Protein AF-A0A2S4UZF1-F1 (afdb_monomer)

Mean predicted aligned error: 15.24 Å

pLDDT: mean 76.38, std 22.52, range [28.06, 98.5]

InterPro domains:
  IPR046798 Tet-like 2OG-Fe(II) oxygenase [PF20515] (144-336)

Organism: NCBI:txid27350

Nearest PDB structures (foldseek):
  7cy8-assembly1_A  TM=5.616E-01  e=1.318E-04  Escherichia coli
  7cy4-assembly1_A  TM=5.651E-01  e=1.989E-04  Escherichia coli BL21(DE3)
  7cy7-assembly1_A  TM=5.606E-01  e=2.373E-04  Escherichia coli
  7cy5-assembly1_A  TM=5.287E-01  e=3.799E-04  Escherichia coli
  7cy6-assembly1_A  TM=3.762E-01  e=3.184E-04  Escherichia coli

Radius of gyration: 28.73 Å; Cα contacts (8 Å, |Δi|>4): 474; chains: 1; bounding box: 81×89×71 Å

Sequence (354 aa):
MNQTDHNPSLSETESAVKPPDLVKQGEVKATPGENNEKRKRSATRHQALKRKNRKKNYENQLETIKKRSKEESSTSGSDQKNQTSTIAPLIPRAPTEEENANALNQVESRFCTCHRDFVQILDQRKSKIICAIQFLKLESLADKQRDDFDFLCAFFHRCKTFILSTASEGLCGDVTSAIGWCKDTIRLEILHSYRNEVAIEANQHLYTKLMEDSERAGSILWETFSTFANVAADNTRKHMKKLAESGLVSSLAFPSNSFYNDLHLDEDDDSNPPLSFAMVIPTLKSTGKIGLESEGHRVDNGQFVFPDLKQAIQFPPGTICLMVFRAQEYAHGTLHATEFEDSTRLKLCIQAPI

Secondary structure (DSSP, 8-state):
-------------------------------HHHHHHHHHHHHHHHHHHHHHHHHHHHHHHHHHHHHHHHHTTSS------------------PPPHHHHHHHHHHHHHHSEEE-SSEEEEEETTTTEEEEEEEEEEGGG--HHHHHHHHHHHHHHHHHGGGB----STTS-S-GGGGEEE-TTSSSEEE-GGGB-HHHHHHTHHHHHHHHHHHHHHHHHHHHHHHHHHHHHHHHHHHHHHHHHHTT---B---SSSS--------TT----PPPEEEEEEEEETTT-PBP-GGGT--EEE--EEETTTTEEE---TTEEEEEEE-TTTS--EEPPEEE-TTEEEEEEEE----

Structure (mmCIF, N/CA/C/O backbone):
data_AF-A0A2S4UZF1-F1
#
_entry.id   AF-A0A2S4UZF1-F1
#
loop_
_atom_site.group_PDB
_atom_site.id
_atom_site.type_symbol
_atom_site.label_atom_id
_atom_site.label_alt_id
_atom_site.label_comp_id
_atom_site.label_asym_id
_atom_site.label_entity_id
_atom_site.label_seq_id
_atom_site.pdbx_PDB_ins_code
_atom_site.Cartn_x
_atom_site.Cartn_y
_atom_site.Cartn_z
_atom_site.occupancy
_atom_site.B_iso_or_equiv
_atom_site.auth_seq_id
_atom_site.auth_comp_id
_atom_site.auth_asym_id
_atom_site.auth_atom_id
_atom_site.pdbx_PDB_model_num
ATOM 1 N N . MET A 1 1 ? -53.747 -39.748 8.271 1.00 32.28 1 MET A N 1
ATOM 2 C CA . MET A 1 1 ? -53.129 -40.346 7.069 1.00 32.28 1 MET A CA 1
ATOM 3 C C . MET A 1 1 ? -53.780 -39.701 5.847 1.00 32.28 1 MET A C 1
ATOM 5 O O . MET A 1 1 ? -55.001 -39.674 5.800 1.00 32.28 1 MET A O 1
ATOM 9 N N . ASN A 1 2 ? -52.934 -39.090 5.006 1.00 33.66 2 ASN A N 1
ATOM 10 C CA . ASN A 1 2 ? -53.107 -38.223 3.810 1.00 33.66 2 ASN A CA 1
ATOM 11 C C . ASN A 1 2 ? -54.308 -38.558 2.879 1.00 33.66 2 ASN A C 1
ATOM 13 O O . ASN A 1 2 ? -54.636 -39.734 2.775 1.00 33.66 2 ASN A O 1
ATOM 17 N N . GLN A 1 3 ? -55.073 -37.635 2.248 1.00 36.25 3 GLN A N 1
ATOM 18 C CA . GLN A 1 3 ? -54.785 -36.507 1.303 1.00 36.25 3 GLN A CA 1
ATOM 19 C C . GLN A 1 3 ? -53.995 -36.950 0.040 1.00 36.25 3 GLN A C 1
ATOM 21 O O . GLN A 1 3 ? -53.044 -37.707 0.179 1.00 36.25 3 GLN A O 1
ATOM 26 N N . THR A 1 4 ? -54.314 -36.598 -1.221 1.00 36.00 4 THR A N 1
ATOM 27 C CA . THR A 1 4 ? -54.900 -35.360 -1.795 1.00 36.00 4 THR A CA 1
ATOM 28 C C . THR A 1 4 ? -55.277 -35.532 -3.286 1.00 36.00 4 THR A C 1
ATOM 30 O O . THR A 1 4 ? -54.732 -36.402 -3.964 1.00 36.00 4 THR A O 1
ATOM 33 N N . ASP A 1 5 ? -56.147 -34.632 -3.763 1.00 35.41 5 ASP A N 1
ATOM 34 C CA . ASP A 1 5 ? -56.593 -34.345 -5.142 1.00 35.41 5 ASP A CA 1
ATOM 35 C C . ASP A 1 5 ? -55.534 -33.721 -6.085 1.00 35.41 5 ASP A C 1
ATOM 37 O O . ASP A 1 5 ? -54.629 -33.033 -5.617 1.00 35.41 5 ASP A O 1
ATOM 41 N N . HIS A 1 6 ? -55.700 -33.869 -7.415 1.00 32.88 6 HIS A N 1
ATOM 42 C CA . HIS A 1 6 ? -56.104 -32.787 -8.352 1.00 32.88 6 HIS A CA 1
ATOM 43 C C . HIS A 1 6 ? -56.082 -33.205 -9.846 1.00 32.88 6 HIS A C 1
ATOM 45 O O . HIS A 1 6 ? -55.313 -34.064 -10.265 1.00 32.88 6 HIS A O 1
ATOM 51 N N . ASN A 1 7 ? -56.946 -32.556 -10.639 1.00 28.08 7 ASN A N 1
ATOM 52 C CA . ASN A 1 7 ? -57.206 -32.715 -12.084 1.00 28.08 7 ASN A CA 1
ATOM 53 C C . ASN A 1 7 ? -57.376 -31.287 -12.715 1.00 28.08 7 ASN A C 1
ATOM 55 O O . ASN A 1 7 ? -57.292 -30.318 -11.960 1.00 28.08 7 ASN A O 1
ATOM 59 N N . PRO A 1 8 ? -57.614 -31.079 -14.032 1.00 43.78 8 PRO A N 1
ATOM 60 C CA . PRO A 1 8 ? -56.600 -30.641 -14.999 1.00 43.78 8 PRO A CA 1
ATOM 61 C C . PRO A 1 8 ? -56.960 -29.342 -15.781 1.00 43.78 8 PRO A C 1
ATOM 63 O O . PRO A 1 8 ? -57.941 -28.661 -15.496 1.00 43.78 8 PRO A O 1
ATOM 66 N N . SER A 1 9 ? -56.125 -29.013 -16.779 1.00 29.20 9 SER A N 1
ATOM 67 C CA . SER A 1 9 ? -56.106 -27.811 -17.637 1.00 29.20 9 SER A CA 1
ATOM 68 C C . SER A 1 9 ? -57.195 -27.731 -18.716 1.00 29.20 9 SER A C 1
ATOM 70 O O . SER A 1 9 ? -57.561 -28.765 -19.270 1.00 29.20 9 SER A O 1
ATOM 72 N N . LEU A 1 10 ? -57.541 -26.512 -19.160 1.00 31.02 10 LEU A N 1
ATOM 73 C CA . LEU A 1 10 ? -58.217 -26.238 -20.439 1.00 31.02 10 LEU A CA 1
ATOM 74 C C . LEU A 1 10 ? -57.782 -24.889 -21.047 1.00 31.02 10 LEU A C 1
ATOM 76 O O . LEU A 1 10 ? -57.430 -23.949 -20.340 1.00 31.02 10 LEU A O 1
ATOM 80 N N . SER A 1 11 ? -57.789 -24.856 -22.379 1.00 30.08 11 SER A N 1
ATOM 81 C CA . SER A 1 11 ? -57.292 -23.834 -23.305 1.00 30.08 11 SER A CA 1
ATOM 82 C C . SER A 1 11 ? -58.435 -23.132 -24.045 1.00 30.08 11 SER A C 1
ATOM 84 O O . SER A 1 11 ? -59.289 -23.840 -24.568 1.00 30.08 11 SER A O 1
ATOM 86 N N . GLU A 1 12 ? -58.382 -21.810 -24.235 1.00 31.94 12 GLU A N 1
ATOM 87 C CA . GLU A 1 12 ? -59.206 -21.077 -25.218 1.00 31.94 12 GLU A CA 1
ATOM 88 C C . GLU A 1 12 ? -58.480 -19.808 -25.706 1.00 31.94 12 GLU A C 1
ATOM 90 O O . GLU A 1 12 ? -57.956 -19.057 -24.889 1.00 31.94 12 GLU A O 1
ATOM 95 N N . THR A 1 13 ? -58.474 -19.540 -27.021 1.00 29.94 13 THR A N 1
ATOM 96 C CA . THR A 1 13 ? -58.394 -18.170 -27.577 1.00 29.94 13 THR A CA 1
ATOM 97 C C . THR A 1 13 ? -59.106 -18.106 -28.932 1.00 29.94 13 THR A C 1
ATOM 99 O O . THR A 1 13 ? -58.836 -18.921 -29.813 1.00 29.94 13 THR A O 1
ATOM 102 N N . GLU A 1 14 ? -59.984 -17.111 -29.098 1.00 29.48 14 GLU A N 1
ATOM 103 C CA . GLU A 1 14 ? -60.734 -16.802 -30.321 1.00 29.48 14 GLU A CA 1
ATOM 104 C C . GLU A 1 14 ? -60.625 -15.292 -30.670 1.00 29.48 14 GLU A C 1
ATOM 106 O O . GLU A 1 14 ? -60.677 -14.428 -29.798 1.00 29.48 14 GLU A O 1
ATOM 111 N N . SER A 1 15 ? -60.406 -15.025 -31.965 1.00 28.20 15 SER A N 1
ATOM 112 C CA . SER A 1 15 ? -60.691 -13.855 -32.836 1.00 28.20 15 SER A CA 1
ATOM 113 C C . SER A 1 15 ? -60.648 -12.366 -32.386 1.00 28.20 15 SER A C 1
ATOM 115 O O . SER A 1 15 ? -61.516 -11.867 -31.680 1.00 28.20 15 SER A O 1
ATOM 117 N N . ALA A 1 16 ? -59.712 -11.631 -33.014 1.00 31.39 16 ALA A N 1
ATOM 118 C CA . ALA A 1 16 ? -59.830 -10.441 -33.896 1.00 31.39 16 ALA A CA 1
ATOM 119 C C . ALA A 1 16 ? -60.888 -9.319 -33.699 1.00 31.39 16 ALA A C 1
ATOM 121 O O . ALA A 1 16 ? -62.071 -9.555 -33.898 1.00 31.39 16 ALA A O 1
ATOM 122 N N . VAL A 1 17 ? -60.413 -8.054 -33.630 1.00 30.23 17 VAL A N 1
ATOM 123 C CA . VAL A 1 17 ? -61.020 -6.845 -34.257 1.00 30.23 17 VAL A CA 1
ATOM 124 C C . VAL A 1 17 ? -59.920 -5.816 -34.623 1.00 30.23 17 VAL A C 1
ATOM 126 O O . VAL A 1 17 ? -59.029 -5.546 -33.822 1.00 30.23 17 VAL A O 1
ATOM 129 N N . LYS A 1 18 ? -59.993 -5.218 -35.825 1.00 35.69 18 LYS A N 1
ATOM 130 C CA . LYS A 1 18 ? -59.204 -4.063 -36.335 1.00 35.69 18 LYS A CA 1
ATOM 131 C C . LYS A 1 18 ? -60.197 -2.943 -36.707 1.00 35.69 18 LYS A C 1
ATOM 133 O O . LYS A 1 18 ? -61.276 -3.307 -37.178 1.00 35.69 18 LYS A O 1
ATOM 138 N N . PRO A 1 19 ? -59.914 -1.633 -36.514 1.00 34.00 19 PRO A N 1
ATOM 139 C CA . PRO A 1 19 ? -59.641 -0.716 -37.661 1.00 34.00 19 PRO A CA 1
ATOM 140 C C . PRO A 1 19 ? -58.865 0.585 -37.252 1.00 34.00 19 PRO A C 1
ATOM 142 O O . PRO A 1 19 ? -58.435 0.671 -36.105 1.00 34.00 19 PRO A O 1
ATOM 145 N N . PRO A 1 20 ? -58.776 1.674 -38.061 1.00 34.41 20 PRO A N 1
ATOM 146 C CA . PRO A 1 20 ? -58.411 1.831 -39.481 1.00 34.41 20 PRO A CA 1
ATOM 147 C C . PRO A 1 20 ? -57.211 2.802 -39.714 1.00 34.41 20 PRO A C 1
ATOM 149 O O . PRO A 1 20 ? -56.771 3.517 -38.818 1.00 34.41 20 PRO A O 1
ATOM 152 N N . ASP A 1 21 ? -56.709 2.840 -40.955 1.00 40.50 21 ASP A N 1
ATOM 153 C CA . ASP A 1 21 ? -55.636 3.718 -41.461 1.00 40.50 21 ASP A CA 1
ATOM 154 C C . ASP A 1 21 ? -56.034 5.205 -41.598 1.00 40.50 21 ASP A C 1
ATOM 156 O O . ASP A 1 21 ? -57.105 5.521 -42.118 1.00 40.50 21 ASP A O 1
ATOM 160 N N . LEU A 1 22 ? -55.109 6.120 -41.261 1.00 31.66 22 LEU A N 1
ATOM 161 C CA . LEU A 1 22 ? -55.145 7.548 -41.621 1.00 31.66 22 LEU A CA 1
ATOM 162 C C . LEU A 1 22 ? -53.742 8.062 -42.024 1.00 31.66 22 LEU A C 1
ATOM 164 O O . LEU A 1 22 ? -52.866 8.280 -41.196 1.00 31.66 22 LEU A O 1
ATOM 168 N N . VAL A 1 23 ? -53.585 8.234 -43.342 1.00 31.64 23 VAL A N 1
ATOM 169 C CA . VAL A 1 23 ? -52.859 9.282 -44.096 1.00 31.64 23 VAL A CA 1
ATOM 170 C C . VAL A 1 23 ? -51.425 9.658 -43.673 1.00 31.64 23 VAL A C 1
ATOM 172 O O . VAL A 1 23 ? -51.177 10.406 -42.733 1.00 31.64 23 VAL A O 1
ATOM 175 N N . LYS A 1 24 ? -50.472 9.264 -44.532 1.00 40.22 24 LYS A N 1
ATOM 176 C CA . LYS A 1 24 ? -49.112 9.818 -44.625 1.00 40.22 24 LYS A CA 1
ATOM 177 C C . LYS A 1 24 ? -49.147 11.278 -45.100 1.00 40.22 24 LYS A C 1
ATOM 179 O O . LYS A 1 24 ? -49.580 11.539 -46.221 1.00 40.22 24 LYS A O 1
ATOM 184 N N . GLN A 1 25 ? -48.575 12.196 -44.323 1.00 29.70 25 GLN A N 1
ATOM 185 C CA . GLN A 1 25 ? -48.069 13.477 -44.824 1.00 29.70 25 GLN A CA 1
ATOM 186 C C . GLN A 1 25 ? -46.601 13.667 -44.410 1.00 29.70 25 GLN A C 1
ATOM 188 O O . GLN A 1 25 ? -46.286 13.796 -43.235 1.00 29.70 25 GLN A O 1
ATOM 193 N N . GLY A 1 26 ? -45.721 13.663 -45.418 1.00 33.34 26 GLY A N 1
ATOM 194 C CA . GLY A 1 26 ? -44.474 14.434 -45.476 1.00 33.34 26 GLY A CA 1
ATOM 195 C C . GLY A 1 26 ? -43.423 14.262 -44.375 1.00 33.34 26 GLY A C 1
ATOM 196 O O . GLY A 1 26 ? -43.125 15.226 -43.679 1.00 33.34 26 GLY A O 1
ATOM 197 N N . GLU A 1 27 ? -42.747 13.111 -44.301 1.00 28.06 27 GLU A N 1
ATOM 198 C CA . GLU A 1 27 ? -41.411 13.063 -43.688 1.00 28.06 27 GLU A CA 1
ATOM 199 C C . GLU A 1 27 ? -40.360 13.598 -44.672 1.00 28.06 27 GLU A C 1
ATOM 201 O O . GLU A 1 27 ? -40.016 12.959 -45.670 1.00 28.06 27 GLU A O 1
ATOM 206 N N . VAL A 1 28 ? -39.796 14.764 -44.355 1.00 40.00 28 VAL A N 1
ATOM 207 C CA . VAL A 1 28 ? -38.468 15.150 -44.839 1.00 40.00 28 VAL A CA 1
ATOM 208 C C . VAL A 1 28 ? -37.475 14.156 -44.229 1.00 40.00 28 VAL A C 1
ATOM 210 O O . VAL A 1 28 ? -37.198 14.204 -43.032 1.00 40.00 28 VAL A O 1
ATOM 213 N N . LYS A 1 29 ? -36.958 13.225 -45.042 1.00 34.06 29 LYS A N 1
ATOM 214 C CA . LYS A 1 29 ? -35.885 12.295 -44.653 1.00 34.06 29 LYS A CA 1
ATOM 215 C C . LYS A 1 29 ? -34.640 13.086 -44.232 1.00 34.06 29 LYS A C 1
ATOM 217 O O . LYS A 1 29 ? -33.834 13.467 -45.076 1.00 34.06 29 LYS A O 1
ATOM 222 N N . ALA A 1 30 ? -34.450 13.283 -42.930 1.00 42.22 30 ALA A N 1
ATOM 223 C CA . ALA A 1 30 ? -33.131 13.554 -42.370 1.00 42.22 30 ALA A CA 1
ATOM 224 C C . ALA A 1 30 ? -32.344 12.235 -42.346 1.00 42.22 30 ALA A C 1
ATOM 226 O O . ALA A 1 30 ? -32.811 11.226 -41.813 1.00 42.22 30 ALA A O 1
ATOM 227 N N . THR A 1 31 ? -31.164 12.218 -42.961 1.00 39.59 31 THR A N 1
ATOM 228 C CA . THR A 1 31 ? -30.293 11.040 -43.017 1.00 39.59 31 THR A CA 1
ATOM 229 C C . THR A 1 31 ? -29.833 10.629 -41.603 1.00 39.59 31 THR A C 1
ATOM 231 O O . THR A 1 31 ? -29.576 11.495 -40.760 1.00 39.59 31 THR A O 1
ATOM 234 N N . PRO A 1 32 ? -29.681 9.320 -41.300 1.00 44.00 32 PRO A N 1
ATOM 235 C CA . PRO A 1 32 ? -29.322 8.833 -39.957 1.00 44.00 32 PRO A CA 1
ATOM 236 C C . PRO A 1 32 ? -28.013 9.412 -39.384 1.00 44.00 32 PRO A C 1
ATOM 238 O O . PRO A 1 32 ? -27.838 9.459 -38.165 1.00 44.00 32 PRO A O 1
ATOM 241 N N . GLY A 1 33 ? -27.106 9.885 -40.248 1.00 43.44 33 GLY A N 1
ATOM 242 C CA . GLY A 1 33 ? -25.846 10.526 -39.860 1.00 43.44 33 GLY A CA 1
ATOM 243 C C . GLY A 1 33 ? -26.018 11.917 -39.240 1.00 43.44 33 GLY A C 1
ATOM 244 O O . GLY A 1 33 ? -25.382 12.217 -38.229 1.00 43.44 33 GLY A O 1
ATOM 245 N N . GLU A 1 34 ? -26.933 12.743 -39.758 1.00 42.12 34 GLU A N 1
ATOM 246 C CA . GLU A 1 34 ? -27.106 14.125 -39.286 1.00 42.12 34 GLU A CA 1
ATOM 247 C C . GLU A 1 34 ? -27.738 14.201 -37.890 1.00 42.12 34 GLU A C 1
ATOM 249 O O . GLU A 1 34 ? -27.370 15.054 -37.079 1.00 42.12 34 GLU A O 1
ATOM 254 N N . ASN A 1 35 ? -28.663 13.292 -37.564 1.00 45.69 35 ASN A N 1
ATOM 255 C CA . ASN A 1 35 ? -29.297 13.254 -36.242 1.00 45.69 35 ASN A CA 1
ATOM 256 C C . ASN A 1 35 ? -28.330 12.800 -35.141 1.00 45.69 35 ASN A C 1
ATOM 258 O O . ASN A 1 35 ? -28.420 13.271 -34.003 1.00 45.69 35 ASN A O 1
ATOM 262 N N . ASN A 1 36 ? -27.376 11.928 -35.470 1.00 48.03 36 ASN A N 1
ATOM 263 C CA . ASN A 1 36 ? -26.384 11.450 -34.513 1.00 48.03 36 ASN A CA 1
ATOM 264 C C . ASN A 1 36 ? -25.313 12.522 -34.239 1.00 48.03 36 ASN A C 1
ATOM 266 O O . ASN A 1 36 ? -24.897 12.730 -33.098 1.00 48.03 36 ASN A O 1
ATOM 270 N N . GLU A 1 37 ? -24.934 13.285 -35.265 1.00 49.53 37 GLU A N 1
ATOM 271 C CA . GLU A 1 37 ? -23.999 14.398 -35.123 1.00 49.53 37 GLU A CA 1
ATOM 272 C C . GLU A 1 37 ? -24.624 15.596 -34.388 1.00 49.53 37 GLU A C 1
ATOM 274 O O . GLU A 1 37 ? -23.993 16.179 -33.502 1.00 49.53 37 GLU A O 1
ATOM 279 N N . LYS A 1 38 ? -25.903 15.908 -34.651 1.00 48.84 38 LYS A N 1
ATOM 280 C CA . LYS A 1 38 ? -26.669 16.904 -33.879 1.00 48.84 38 LYS A CA 1
ATOM 281 C C . LYS A 1 38 ? -26.807 16.502 -32.405 1.00 48.84 38 LYS A C 1
ATOM 283 O O . LYS A 1 38 ? -26.643 17.357 -31.533 1.00 48.84 38 LYS A O 1
ATOM 288 N N . ARG A 1 39 ? -27.027 15.214 -32.100 1.00 51.81 39 ARG A N 1
ATOM 289 C CA . ARG A 1 39 ? -27.059 14.692 -30.717 1.00 51.81 39 ARG A CA 1
ATOM 290 C C . ARG A 1 39 ? -25.704 14.801 -30.018 1.00 51.81 39 ARG A C 1
ATOM 292 O O . ARG A 1 39 ? -25.661 15.276 -28.886 1.00 51.81 39 ARG A O 1
ATOM 299 N N . LYS A 1 40 ? -24.600 14.458 -30.693 1.00 51.88 40 LYS A N 1
ATOM 300 C CA . LYS A 1 40 ? -23.239 14.624 -30.146 1.00 51.88 40 LYS A CA 1
ATOM 301 C C . LYS A 1 40 ? -22.909 16.092 -29.876 1.00 51.88 40 LYS A C 1
ATOM 303 O O . LYS A 1 40 ? -22.498 16.423 -28.770 1.00 51.88 40 LYS A O 1
ATOM 308 N N . ARG A 1 41 ? -23.181 16.991 -30.829 1.00 55.38 41 ARG A N 1
ATOM 309 C CA . ARG A 1 41 ? -22.961 18.440 -30.656 1.00 55.38 41 ARG A CA 1
ATOM 310 C C . ARG A 1 41 ? -23.826 19.023 -29.530 1.00 55.38 41 ARG A C 1
ATOM 312 O O . ARG A 1 41 ? -23.345 19.863 -28.773 1.00 55.38 41 ARG A O 1
ATOM 319 N N . SER A 1 42 ? -25.065 18.547 -29.374 1.00 52.12 42 SER A N 1
ATOM 320 C CA . SER A 1 42 ? -25.947 18.912 -28.255 1.00 52.12 42 SER A CA 1
ATOM 321 C C . SER A 1 42 ? -25.392 18.444 -26.902 1.00 52.12 42 SER A C 1
ATOM 323 O O . SER A 1 42 ? -25.305 19.240 -25.967 1.00 52.12 42 SER A O 1
ATOM 325 N N . ALA A 1 43 ? -24.913 17.198 -26.807 1.00 53.66 43 ALA A N 1
ATOM 326 C CA . ALA A 1 43 ? -24.302 16.652 -25.593 1.00 53.66 43 ALA A CA 1
ATOM 327 C C . ALA A 1 43 ? -23.004 17.384 -25.203 1.00 53.66 43 ALA A C 1
ATOM 329 O O . ALA A 1 43 ? -22.823 17.740 -24.036 1.00 53.66 43 ALA A O 1
ATOM 330 N N . THR A 1 44 ? -22.138 17.702 -26.172 1.00 60.66 44 THR A N 1
ATOM 331 C CA . THR A 1 44 ? -20.922 18.500 -25.940 1.00 60.66 44 THR A CA 1
ATOM 332 C C . THR A 1 44 ? -21.263 19.919 -25.484 1.00 60.66 44 THR A C 1
ATOM 334 O O . THR A 1 44 ? -20.648 20.435 -24.549 1.00 60.66 44 THR A O 1
ATOM 337 N N . ARG A 1 45 ? -22.287 20.547 -26.079 1.00 59.44 45 ARG A N 1
ATOM 338 C CA . ARG A 1 45 ? -22.762 21.877 -25.668 1.00 59.44 45 ARG A CA 1
ATOM 339 C C . ARG A 1 45 ? -23.365 21.851 -24.262 1.00 59.44 45 ARG A C 1
ATOM 341 O O . ARG A 1 45 ? -23.123 22.775 -23.489 1.00 59.44 45 ARG A O 1
ATOM 348 N N . HIS A 1 46 ? -24.077 20.785 -23.902 1.00 56.47 46 HIS A N 1
ATOM 349 C CA . HIS A 1 46 ? -24.630 20.593 -22.562 1.00 56.47 46 HIS A CA 1
ATOM 350 C C . HIS A 1 46 ? -23.529 20.368 -21.508 1.00 56.47 46 HIS A C 1
ATOM 352 O O . HIS A 1 46 ? -23.574 20.973 -20.438 1.00 56.47 46 HIS A O 1
ATOM 358 N N . GLN A 1 47 ? -22.481 19.594 -21.820 1.00 57.25 47 GLN A N 1
ATOM 359 C CA . GLN A 1 47 ? -21.306 19.441 -20.948 1.00 57.25 47 GLN A CA 1
ATOM 360 C C . GLN A 1 47 ? -20.511 20.745 -20.790 1.00 57.25 47 GLN A C 1
ATOM 362 O O . GLN A 1 47 ? -20.098 21.083 -19.680 1.00 57.25 47 GLN A O 1
ATOM 367 N N . ALA A 1 48 ? -20.327 21.512 -21.867 1.00 62.31 48 ALA A N 1
ATOM 368 C CA . ALA A 1 48 ? -19.679 22.822 -21.804 1.00 62.31 48 ALA A CA 1
ATOM 369 C C . ALA A 1 48 ? -20.489 23.815 -20.953 1.00 62.31 48 ALA A C 1
ATOM 371 O O . ALA A 1 48 ? -19.915 24.564 -20.161 1.00 62.31 48 ALA A O 1
ATOM 372 N N . LEU A 1 49 ? -21.823 23.779 -21.055 1.00 60.84 49 LEU A N 1
ATOM 373 C CA . LEU A 1 49 ? -22.714 24.593 -20.230 1.00 60.84 49 LEU A CA 1
ATOM 374 C C . LEU A 1 49 ? -22.646 24.182 -18.750 1.00 60.84 49 LEU A C 1
ATOM 376 O O . LEU A 1 49 ? -22.534 25.053 -17.892 1.00 60.84 49 LEU A O 1
ATOM 380 N N . LYS A 1 50 ? -22.600 22.875 -18.444 1.00 57.34 50 LYS A N 1
ATOM 381 C CA . LYS A 1 50 ? -22.375 22.369 -17.077 1.00 57.34 50 LYS A CA 1
ATOM 382 C C . LYS A 1 50 ? -21.026 22.823 -16.506 1.00 57.34 50 LYS A C 1
ATOM 384 O O . LYS A 1 50 ? -20.982 23.284 -15.369 1.00 57.34 50 LYS A O 1
ATOM 389 N N . ARG A 1 51 ? -19.942 22.775 -17.293 1.00 66.81 51 ARG A N 1
ATOM 390 C CA . ARG A 1 51 ? -18.615 23.289 -16.890 1.00 66.81 51 ARG A CA 1
ATOM 391 C C . ARG A 1 51 ? -18.639 24.793 -16.613 1.00 66.81 51 ARG A C 1
ATOM 393 O O . ARG A 1 51 ? -18.097 25.235 -15.604 1.00 66.81 51 ARG A O 1
ATOM 400 N N . LYS A 1 52 ? -19.306 25.575 -17.469 1.00 67.25 52 LYS A N 1
ATOM 401 C CA . LYS A 1 52 ? -19.444 27.028 -17.292 1.00 67.25 52 LYS A CA 1
ATOM 402 C C . LYS A 1 52 ? -20.279 27.376 -16.056 1.00 67.25 52 LYS A C 1
ATOM 404 O O . LYS A 1 52 ? -19.909 28.283 -15.318 1.00 67.25 52 LYS A O 1
ATOM 409 N N . ASN A 1 53 ? -21.346 26.621 -15.794 1.00 61.50 53 ASN A N 1
ATOM 410 C CA . ASN A 1 53 ? -22.176 26.790 -14.602 1.00 61.50 53 ASN A CA 1
ATOM 411 C C . ASN A 1 53 ? -21.421 26.405 -13.321 1.00 61.50 53 ASN A C 1
ATOM 413 O O . ASN A 1 53 ? -21.500 27.149 -12.351 1.00 61.50 53 ASN A O 1
ATOM 417 N N . ARG A 1 54 ? -20.626 25.322 -13.328 1.00 63.56 54 ARG A N 1
ATOM 418 C CA . ARG A 1 54 ? -19.752 24.951 -12.196 1.00 63.56 54 ARG A CA 1
ATOM 419 C C . ARG A 1 54 ? -18.706 26.027 -11.901 1.00 63.56 54 ARG A C 1
ATOM 421 O O . ARG A 1 54 ? -18.555 26.416 -10.750 1.00 63.56 54 ARG A O 1
ATOM 428 N N . LYS A 1 55 ? -18.052 26.568 -12.936 1.00 66.50 55 LYS A N 1
ATOM 429 C CA . LYS A 1 55 ? -17.092 27.672 -12.779 1.00 66.50 55 LYS A CA 1
ATOM 430 C C . LYS A 1 55 ? -17.755 28.927 -12.198 1.00 66.50 55 LYS A C 1
ATOM 432 O O . LYS A 1 55 ? -17.229 29.506 -11.259 1.00 66.50 55 LYS A O 1
ATOM 437 N N . LYS A 1 56 ? -18.940 29.294 -12.697 1.00 63.50 56 LYS A N 1
ATOM 438 C CA . LYS A 1 56 ? -19.706 30.440 -12.186 1.00 63.50 56 LYS A CA 1
ATOM 439 C C . LYS A 1 56 ? -20.177 30.232 -10.741 1.00 63.50 56 LYS A C 1
ATOM 441 O O . LYS A 1 56 ? -20.191 31.179 -9.967 1.00 63.50 56 LYS A O 1
ATOM 446 N N . ASN A 1 57 ? -20.539 29.003 -10.367 1.00 56.72 57 ASN A N 1
ATOM 447 C CA . ASN A 1 57 ? -20.927 28.678 -8.994 1.00 56.72 57 ASN A CA 1
ATOM 448 C C . ASN A 1 57 ? -19.735 28.804 -8.031 1.00 56.72 57 ASN A C 1
ATOM 450 O O . ASN A 1 57 ? -19.861 29.396 -6.966 1.00 56.72 57 ASN A O 1
ATOM 454 N N . TYR A 1 58 ? -18.559 28.336 -8.456 1.00 53.75 58 TYR A N 1
ATOM 455 C CA . TYR A 1 58 ? -17.312 28.490 -7.706 1.00 53.75 58 TYR A CA 1
ATOM 456 C C . TYR A 1 58 ? -16.906 29.966 -7.541 1.00 53.75 58 TYR A C 1
ATOM 458 O O . TYR A 1 58 ? -16.560 30.404 -6.448 1.00 53.75 58 TYR A O 1
ATOM 466 N N . GLU A 1 59 ? -17.013 30.768 -8.604 1.00 71.75 59 GLU A N 1
ATOM 467 C CA . GLU A 1 59 ? -16.747 32.213 -8.550 1.00 71.75 59 GLU A CA 1
ATOM 468 C C . GLU A 1 59 ? -17.735 32.948 -7.626 1.00 71.75 59 GLU A C 1
ATOM 470 O O . GLU A 1 59 ? -17.312 33.773 -6.815 1.00 71.75 59 GLU A O 1
ATOM 475 N N . ASN A 1 60 ? -19.026 32.597 -7.671 1.00 63.06 60 ASN A N 1
ATOM 476 C CA . ASN A 1 60 ? -20.033 33.144 -6.760 1.00 63.06 60 ASN A CA 1
ATOM 477 C C . ASN A 1 60 ? -19.751 32.767 -5.297 1.00 63.06 60 ASN A C 1
ATOM 479 O O . ASN A 1 60 ? -19.855 33.628 -4.429 1.00 63.06 60 ASN A O 1
ATOM 483 N N . GLN A 1 61 ? -19.350 31.521 -5.015 1.00 59.41 61 GLN A N 1
ATOM 484 C CA . GLN A 1 61 ? -18.958 31.098 -3.665 1.00 59.41 61 GLN A CA 1
ATOM 485 C C . GLN A 1 61 ? -17.752 31.894 -3.152 1.00 59.41 61 GLN A C 1
ATOM 487 O O . GLN A 1 61 ? -17.770 32.368 -2.016 1.00 59.41 61 GLN A O 1
ATOM 492 N N . LEU A 1 62 ? -16.740 32.125 -3.996 1.00 58.34 62 LEU A N 1
ATOM 493 C CA . LEU A 1 62 ? -15.593 32.968 -3.647 1.00 58.34 62 LEU A CA 1
ATOM 494 C C . LEU A 1 62 ? -16.001 34.422 -3.362 1.00 58.34 62 LEU A C 1
ATOM 496 O O . LEU A 1 62 ? -15.440 35.046 -2.461 1.00 58.34 62 LEU A O 1
ATOM 500 N N . GLU A 1 63 ? -16.971 34.978 -4.091 1.00 68.56 63 GLU A N 1
ATOM 501 C CA . GLU A 1 63 ? -17.508 36.313 -3.796 1.00 68.56 63 GLU A CA 1
ATOM 502 C C . GLU A 1 63 ? -18.329 36.356 -2.503 1.00 68.56 63 GLU A C 1
ATOM 504 O O . GLU A 1 63 ? -18.211 37.321 -1.747 1.00 68.56 63 GLU A O 1
ATOM 509 N N . THR A 1 64 ? -19.124 35.324 -2.207 1.00 64.00 64 THR A N 1
ATOM 510 C CA . THR A 1 64 ? -19.880 35.223 -0.949 1.00 64.00 64 THR A CA 1
ATOM 511 C C . THR A 1 64 ? -18.945 35.117 0.254 1.00 64.00 64 THR A C 1
ATOM 513 O O . THR A 1 64 ? -19.160 35.809 1.246 1.00 64.00 64 THR A O 1
ATOM 516 N N . ILE A 1 65 ? -17.864 34.336 0.145 1.00 65.12 65 ILE A N 1
ATOM 517 C CA . ILE A 1 65 ? -16.815 34.234 1.173 1.00 65.12 65 ILE A CA 1
ATOM 518 C C . ILE A 1 65 ? -16.141 35.597 1.387 1.00 65.12 65 ILE A C 1
ATOM 520 O O . ILE A 1 65 ? -16.013 36.047 2.523 1.00 65.12 65 ILE A O 1
ATOM 524 N N . LYS A 1 66 ? -15.800 36.309 0.302 1.00 68.12 66 LYS A N 1
ATOM 525 C CA . LYS A 1 66 ? -15.206 37.658 0.368 1.00 68.12 66 LYS A CA 1
ATOM 526 C C . LYS A 1 66 ? -16.148 38.721 0.947 1.00 68.12 66 LYS A C 1
ATOM 528 O O . LYS A 1 66 ? -15.680 39.699 1.532 1.00 68.12 66 LYS A O 1
ATOM 533 N N . LYS A 1 67 ? -17.464 38.583 0.750 1.00 65.56 67 LYS A N 1
ATOM 534 C CA . LYS A 1 67 ? -18.469 39.486 1.333 1.00 65.56 67 LYS A CA 1
ATOM 535 C C . LYS A 1 67 ? -18.688 39.199 2.816 1.00 65.56 67 LYS A C 1
ATOM 537 O O . LYS A 1 67 ? -18.640 40.147 3.590 1.00 65.56 67 LYS A O 1
ATOM 542 N N . ARG A 1 68 ? -18.789 37.925 3.221 1.00 60.25 68 ARG A N 1
ATOM 543 C CA . ARG A 1 68 ? -18.841 37.531 4.642 1.00 60.25 68 ARG A CA 1
ATOM 544 C C . ARG A 1 68 ? -17.627 38.029 5.418 1.00 60.25 68 ARG A C 1
ATOM 546 O O . ARG A 1 68 ? -17.800 38.662 6.449 1.00 60.25 68 ARG A O 1
ATOM 553 N N . SER A 1 69 ? -16.425 37.895 4.852 1.00 55.34 69 SER A N 1
ATOM 554 C CA . SER A 1 69 ? -15.205 38.419 5.480 1.00 55.34 69 SER A CA 1
ATOM 555 C C . SER A 1 69 ? -15.180 39.950 5.609 1.00 55.34 69 SER A C 1
ATOM 557 O O . SER A 1 69 ? -14.456 40.484 6.442 1.00 55.34 69 SER A O 1
ATOM 559 N N . LYS A 1 70 ? -15.945 40.680 4.781 1.00 56.62 70 LYS A N 1
ATOM 560 C CA . LYS A 1 70 ? -16.076 42.144 4.879 1.00 56.62 70 LYS A CA 1
ATOM 561 C C . LYS A 1 70 ? -17.173 42.562 5.859 1.00 56.62 70 LYS A C 1
ATOM 563 O O . LYS A 1 70 ? -16.950 43.497 6.619 1.00 56.62 70 LYS A O 1
ATOM 568 N N . GLU A 1 71 ? -18.308 41.869 5.887 1.00 51.66 71 GLU A N 1
ATOM 569 C CA . GLU A 1 71 ? -19.405 42.131 6.835 1.00 51.66 71 GLU A CA 1
ATOM 570 C C . GLU A 1 71 ? -19.021 41.774 8.284 1.00 51.66 71 GLU A C 1
ATOM 572 O O . GLU A 1 71 ? -19.374 42.498 9.217 1.00 51.66 71 GLU A O 1
ATOM 577 N N . GLU A 1 72 ? -18.201 40.736 8.480 1.00 51.94 72 GLU A N 1
ATOM 578 C CA . GLU A 1 72 ? -17.605 40.392 9.781 1.00 51.94 72 GLU A CA 1
ATOM 579 C C . GLU A 1 72 ? -16.601 41.457 10.263 1.00 51.94 72 GLU A C 1
ATOM 581 O O . GLU A 1 72 ? -16.441 41.649 11.465 1.00 51.94 72 GLU A O 1
ATOM 586 N N . SER A 1 73 ? -15.988 42.224 9.350 1.00 49.12 73 SER A N 1
ATOM 587 C CA . SER A 1 73 ? -15.064 43.320 9.693 1.00 49.12 73 SER A CA 1
ATOM 588 C C . SER A 1 73 ? -15.751 44.658 10.010 1.00 49.12 73 SER A C 1
ATOM 590 O O . SER A 1 73 ? -15.135 45.535 10.610 1.00 49.12 73 SER A O 1
ATOM 592 N N . SER A 1 74 ? -17.025 44.830 9.633 1.00 45.66 74 SER A N 1
ATOM 593 C CA . SER A 1 74 ? -17.787 46.071 9.851 1.00 45.66 74 SER A CA 1
ATOM 594 C C . SER A 1 74 ? -18.705 46.044 11.078 1.00 45.66 74 SER A C 1
ATOM 596 O O . SER A 1 74 ? -19.332 47.057 11.379 1.00 45.66 74 SER A O 1
ATOM 598 N N . THR A 1 75 ? -18.786 44.917 11.796 1.00 45.28 75 THR A N 1
ATOM 599 C CA . THR A 1 75 ? -19.794 44.699 12.850 1.00 45.28 75 THR A CA 1
ATOM 600 C C . THR A 1 75 ? -19.178 44.302 14.196 1.00 45.28 75 THR A C 1
ATOM 602 O O . THR A 1 75 ? -19.594 43.334 14.821 1.00 45.28 75 THR A O 1
ATOM 605 N N . SER A 1 76 ? -18.187 45.055 14.679 1.00 39.34 76 SER A N 1
ATOM 606 C CA . SER A 1 76 ? -17.781 44.997 16.093 1.00 39.34 76 SER A CA 1
ATOM 607 C C . SER A 1 76 ? -17.136 46.312 16.539 1.00 39.34 76 SER A C 1
ATOM 609 O O . SER A 1 76 ? -15.915 46.449 16.600 1.00 39.34 76 SER A O 1
ATOM 611 N N . GLY A 1 77 ? -17.971 47.304 16.838 1.00 38.50 77 GLY A N 1
ATOM 612 C CA . GLY A 1 77 ? -17.576 48.475 17.611 1.00 38.50 77 GLY A CA 1
ATOM 613 C C . GLY A 1 77 ? -18.142 48.371 19.022 1.00 38.50 77 GLY A C 1
ATOM 614 O O . GLY A 1 77 ? -19.331 48.608 19.187 1.00 38.50 77 GLY A O 1
ATOM 615 N N . SER A 1 78 ? -17.304 48.010 19.999 1.00 34.00 78 SER A N 1
ATOM 616 C CA . SER A 1 78 ? -17.293 48.566 21.367 1.00 34.00 78 SER A CA 1
ATOM 617 C C . SER A 1 78 ? -16.306 47.799 22.260 1.00 34.00 78 SER A C 1
ATOM 619 O O . SER A 1 78 ? -16.523 46.636 22.593 1.00 34.00 78 SER A O 1
ATOM 621 N N . ASP A 1 79 ? -15.223 48.496 22.598 1.00 42.47 79 ASP A N 1
ATOM 622 C CA . ASP A 1 79 ? -14.293 48.376 23.725 1.00 42.47 79 ASP A CA 1
ATOM 623 C C . ASP A 1 79 ? -14.408 47.182 24.691 1.00 42.47 79 ASP A C 1
ATOM 625 O O . ASP A 1 79 ? -15.262 47.157 25.572 1.00 42.47 79 ASP A O 1
ATOM 629 N N . GLN A 1 80 ? -13.406 46.296 24.653 1.00 36.53 80 GLN A N 1
ATOM 630 C CA . GLN A 1 80 ? -12.563 45.972 25.815 1.00 36.53 80 GLN A CA 1
ATOM 631 C C . GLN A 1 80 ? -11.319 45.185 25.366 1.00 36.53 80 GLN A C 1
ATOM 633 O O . GLN A 1 80 ? -11.395 44.261 24.561 1.00 36.53 80 GLN A O 1
ATOM 638 N N . LYS A 1 81 ? -10.151 45.610 25.866 1.00 40.88 81 LYS A N 1
ATOM 639 C CA . LYS A 1 81 ? -8.812 45.106 25.522 1.00 40.88 81 LYS A CA 1
ATOM 640 C C . LYS A 1 81 ? -8.690 43.591 25.743 1.00 40.88 81 LYS A C 1
ATOM 642 O O . LYS A 1 81 ? -8.374 43.165 26.847 1.00 40.88 81 LYS A O 1
ATOM 647 N N . ASN A 1 82 ? -8.818 42.811 24.676 1.00 31.83 82 ASN A N 1
ATOM 648 C CA . ASN A 1 82 ? -8.232 41.478 24.576 1.00 31.83 82 ASN A CA 1
ATOM 649 C C . ASN A 1 82 ? -7.122 41.531 23.530 1.00 31.83 82 ASN A C 1
ATOM 651 O O . ASN A 1 82 ? -7.303 42.103 22.458 1.00 31.83 82 ASN A O 1
ATOM 655 N N . GLN A 1 83 ? -5.953 40.987 23.869 1.00 41.62 83 GLN A N 1
ATOM 656 C CA . GLN A 1 83 ? -4.845 40.818 22.935 1.00 41.62 83 GLN A CA 1
ATOM 657 C C . GLN A 1 83 ? -5.323 39.958 21.763 1.00 41.62 83 GLN A C 1
ATOM 659 O O . GLN A 1 83 ? -5.479 38.746 21.887 1.00 41.62 83 GLN A O 1
ATOM 664 N N . THR A 1 84 ? -5.602 40.605 20.636 1.00 31.33 84 THR A N 1
ATOM 665 C CA . THR A 1 84 ? -6.008 39.950 19.399 1.00 31.33 84 THR A CA 1
ATOM 666 C C . THR A 1 84 ? -4.793 39.236 18.821 1.00 31.33 84 THR A C 1
ATOM 668 O O . THR A 1 84 ? -3.929 39.861 18.208 1.00 31.33 84 THR A O 1
ATOM 671 N N . SER A 1 85 ? -4.696 37.924 19.033 1.00 36.94 85 SER A N 1
ATOM 672 C CA . SER A 1 85 ? -3.804 37.075 18.249 1.00 36.94 85 SER A CA 1
ATOM 673 C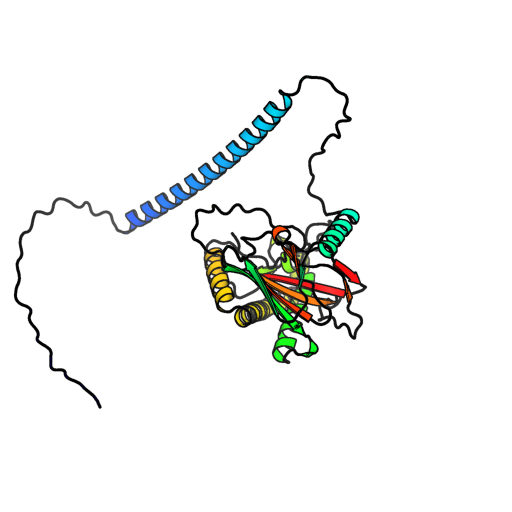 C . SER A 1 85 ? -4.250 37.156 16.793 1.00 36.94 85 SER A C 1
ATOM 675 O O . SER A 1 85 ? -5.309 36.656 16.420 1.00 36.94 85 SER A O 1
ATOM 677 N N . THR A 1 86 ? -3.464 37.842 15.972 1.00 36.91 86 THR A N 1
ATOM 678 C CA . THR A 1 86 ? -3.630 37.899 14.524 1.00 36.91 86 THR A CA 1
ATOM 679 C C . THR A 1 86 ? -3.579 36.466 13.992 1.00 36.91 86 THR A C 1
ATOM 681 O O . THR A 1 86 ? -2.513 35.852 13.994 1.00 36.91 86 THR A O 1
ATOM 684 N N . ILE A 1 87 ? -4.717 35.894 13.587 1.00 51.56 87 ILE A N 1
ATOM 685 C CA . ILE A 1 87 ? -4.737 34.569 12.958 1.00 51.56 87 ILE A CA 1
ATOM 686 C C . ILE A 1 87 ? -4.077 34.733 11.590 1.00 51.56 87 ILE A C 1
ATOM 688 O O . ILE A 1 87 ? -4.664 35.280 10.656 1.00 51.56 87 ILE A O 1
ATOM 692 N N . ALA A 1 88 ? -2.812 34.329 11.507 1.00 46.56 88 ALA A N 1
ATOM 693 C CA . ALA A 1 88 ? -2.073 34.291 10.260 1.00 46.56 88 ALA A CA 1
ATOM 694 C C . ALA A 1 88 ? -2.781 33.352 9.261 1.00 46.56 88 ALA A C 1
ATOM 696 O O . ALA A 1 88 ? -3.384 32.358 9.679 1.00 46.56 88 ALA A O 1
ATOM 697 N N . PRO A 1 89 ? -2.715 33.633 7.947 1.00 48.47 89 PRO A N 1
ATOM 698 C CA . PRO A 1 89 ? -3.240 32.721 6.941 1.00 48.47 89 PRO A CA 1
ATOM 699 C C . PRO A 1 89 ? -2.593 31.338 7.095 1.00 48.47 89 PRO A C 1
ATOM 701 O O . PRO A 1 89 ? -1.370 31.228 7.172 1.00 48.47 89 PRO A O 1
ATOM 704 N N . LEU A 1 90 ? -3.419 30.288 7.147 1.00 57.59 90 LEU A N 1
ATOM 705 C CA . LEU A 1 90 ? -2.962 28.899 7.201 1.00 57.59 90 LEU A CA 1
ATOM 706 C C . LEU A 1 90 ? -2.252 28.558 5.885 1.00 57.59 90 LEU A C 1
ATOM 708 O O . LEU A 1 90 ? -2.890 28.313 4.863 1.00 57.59 90 LEU A O 1
ATOM 712 N N . ILE A 1 91 ? -0.923 28.572 5.910 1.00 66.00 91 ILE A N 1
ATOM 713 C CA . ILE A 1 91 ? -0.093 28.059 4.822 1.00 66.00 91 ILE A CA 1
ATOM 714 C C . ILE A 1 91 ? -0.045 26.533 4.979 1.00 66.00 91 ILE A C 1
ATOM 716 O O . ILE A 1 91 ? 0.332 26.069 6.059 1.00 66.00 91 ILE A O 1
ATOM 720 N N . PRO A 1 92 ? -0.410 25.742 3.948 1.00 65.88 92 PRO A N 1
ATOM 721 C CA . PRO A 1 92 ? -0.247 24.295 3.987 1.00 65.88 92 PRO A CA 1
ATOM 722 C C . PRO A 1 92 ? 1.205 23.937 4.309 1.00 65.88 92 PRO A C 1
ATOM 724 O O . PRO A 1 92 ? 2.123 24.340 3.595 1.00 65.88 92 PRO A O 1
ATOM 727 N N . ARG A 1 93 ? 1.408 23.199 5.398 1.00 79.56 93 ARG A N 1
ATOM 728 C CA . ARG A 1 93 ? 2.718 22.720 5.843 1.00 79.56 93 ARG A CA 1
ATOM 729 C C . ARG A 1 93 ? 2.597 21.303 6.384 1.00 79.56 93 ARG A C 1
ATOM 731 O O . ARG A 1 93 ? 1.507 20.879 6.766 1.00 79.56 93 ARG A O 1
ATOM 738 N N . ALA A 1 94 ? 3.721 20.597 6.450 1.00 75.19 94 ALA A N 1
ATOM 739 C CA . ALA A 1 94 ? 3.783 19.346 7.190 1.00 75.19 94 ALA A CA 1
ATOM 740 C C . ALA A 1 94 ? 3.472 19.589 8.687 1.00 75.19 94 ALA A C 1
ATOM 742 O O . ALA A 1 94 ? 3.792 20.671 9.209 1.00 75.19 94 ALA A O 1
ATOM 743 N N . PRO A 1 95 ? 2.854 18.614 9.378 1.00 82.88 95 PRO A N 1
ATOM 744 C CA . PRO A 1 95 ? 2.693 18.666 10.826 1.00 82.88 95 PRO A CA 1
ATOM 745 C C . PRO A 1 95 ? 4.048 18.761 11.538 1.00 82.88 95 PRO A C 1
ATOM 747 O O . PRO A 1 95 ? 5.028 18.161 11.092 1.00 82.88 95 PRO A O 1
ATOM 750 N N . THR A 1 96 ? 4.109 19.495 12.646 1.00 88.00 96 THR A N 1
ATOM 751 C CA . THR A 1 96 ? 5.293 19.530 13.515 1.00 88.00 96 THR A CA 1
ATOM 752 C C . THR A 1 96 ? 5.408 18.244 14.336 1.00 88.00 96 THR A C 1
ATOM 754 O O . THR A 1 96 ? 4.451 17.479 14.477 1.00 88.00 96 THR A O 1
ATOM 757 N N . GLU A 1 97 ? 6.577 18.005 14.933 1.00 88.75 97 GLU A N 1
ATOM 758 C CA . GLU A 1 97 ? 6.774 16.888 15.866 1.00 88.75 97 GLU A CA 1
ATOM 759 C C . GLU A 1 97 ? 5.810 16.950 17.062 1.00 88.75 97 GLU A C 1
ATOM 761 O O . GLU A 1 97 ? 5.259 15.925 17.459 1.00 88.75 97 GLU A O 1
ATOM 766 N N . GLU A 1 98 ? 5.543 18.149 17.590 1.00 91.94 98 GLU A N 1
ATOM 767 C CA . GLU A 1 98 ? 4.587 18.360 18.684 1.00 91.94 98 GLU A CA 1
ATOM 768 C C . GLU A 1 98 ? 3.150 18.022 18.261 1.00 91.94 98 GLU A C 1
ATOM 770 O O . GLU A 1 98 ? 2.425 17.353 18.999 1.00 91.94 98 GLU A O 1
ATOM 775 N N . GLU A 1 99 ? 2.742 18.424 17.053 1.00 91.44 99 GLU A N 1
ATOM 776 C CA . GLU A 1 99 ? 1.424 18.087 16.503 1.00 91.44 99 GLU A CA 1
ATOM 777 C C . GLU A 1 99 ? 1.273 16.575 16.303 1.00 91.44 99 GLU A C 1
ATOM 779 O O . GLU A 1 99 ? 0.242 16.005 16.669 1.00 91.44 99 GLU A O 1
ATOM 784 N N . ASN A 1 100 ? 2.315 15.909 15.795 1.00 90.81 100 ASN A N 1
ATOM 785 C CA . ASN A 1 100 ? 2.342 14.455 15.647 1.00 90.81 100 ASN A CA 1
ATOM 786 C C . ASN A 1 100 ? 2.261 13.739 17.005 1.00 90.81 100 ASN A C 1
ATOM 788 O O . ASN A 1 100 ? 1.490 12.789 17.153 1.00 90.81 100 ASN A O 1
ATOM 792 N N . ALA A 1 101 ? 3.006 14.207 18.011 1.00 92.38 101 ALA A N 1
ATOM 793 C CA . ALA A 1 101 ? 2.977 13.645 19.361 1.00 92.38 101 ALA A CA 1
ATOM 794 C C . ALA A 1 101 ? 1.607 13.832 20.035 1.00 92.38 101 ALA A C 1
ATOM 796 O O . ALA A 1 101 ? 1.093 12.914 20.676 1.00 92.38 101 ALA A O 1
ATOM 797 N N . ASN A 1 102 ? 0.979 14.997 19.854 1.00 93.50 102 ASN A N 1
ATOM 798 C CA . ASN A 1 102 ? -0.364 15.267 20.362 1.00 93.50 102 ASN A CA 1
ATOM 799 C C . ASN A 1 102 ? -1.407 14.359 19.691 1.00 93.50 102 ASN A C 1
ATOM 801 O O . ASN A 1 102 ? -2.219 13.738 20.378 1.00 93.50 102 ASN A O 1
ATOM 805 N N . ALA A 1 103 ? -1.350 14.220 18.362 1.00 92.00 103 ALA A N 1
ATOM 806 C CA . ALA A 1 103 ? -2.240 13.329 17.623 1.00 92.00 103 ALA A CA 1
ATOM 807 C C . ALA A 1 103 ? -2.117 11.872 18.102 1.00 92.00 103 ALA A C 1
ATOM 809 O O . ALA A 1 103 ? -3.137 11.216 18.323 1.00 92.00 103 ALA A O 1
ATOM 810 N N . LEU A 1 104 ? -0.889 11.390 18.326 1.00 93.75 104 LEU A N 1
ATOM 811 C CA . LEU A 1 104 ? -0.642 10.057 18.877 1.00 93.75 104 LEU A CA 1
ATOM 812 C C . LEU A 1 104 ? -1.270 9.893 20.268 1.00 93.75 104 LEU A C 1
ATOM 814 O O . LEU A 1 104 ? -2.038 8.956 20.475 1.00 93.75 104 LEU A O 1
ATOM 818 N N . ASN A 1 105 ? -1.037 10.838 21.184 1.00 94.56 105 ASN A N 1
ATOM 819 C CA . ASN A 1 105 ? -1.604 10.797 22.535 1.00 94.56 105 ASN A CA 1
ATOM 820 C C . ASN A 1 105 ? -3.144 10.757 22.512 1.00 94.56 105 ASN A C 1
ATOM 822 O O . ASN A 1 105 ? -3.770 9.970 23.226 1.00 94.56 105 ASN A O 1
ATOM 826 N N . GLN A 1 106 ? -3.781 11.557 21.652 1.00 93.56 106 GLN A N 1
ATOM 827 C CA . GLN A 1 106 ? -5.239 11.531 21.506 1.00 93.56 106 GLN A CA 1
ATOM 828 C C . GLN A 1 106 ? -5.757 10.172 21.031 1.00 93.56 106 GLN A C 1
ATOM 830 O O . GLN A 1 106 ? -6.807 9.723 21.496 1.00 93.56 106 GLN A O 1
ATOM 835 N N . VAL A 1 107 ? -5.042 9.521 20.114 1.00 92.44 107 VAL A N 1
ATOM 836 C CA . VAL A 1 107 ? -5.413 8.193 19.623 1.00 92.44 107 VAL A CA 1
ATOM 837 C C . VAL A 1 107 ? -5.244 7.150 20.723 1.00 92.44 107 VAL A C 1
ATOM 839 O O . VAL A 1 107 ? -6.189 6.421 21.010 1.00 92.44 107 VAL A O 1
ATOM 842 N N . GLU A 1 108 ? -4.108 7.134 21.414 1.00 91.88 108 GLU A N 1
ATOM 843 C CA . GLU A 1 108 ? -3.844 6.181 22.500 1.00 91.88 108 GLU A CA 1
ATOM 844 C C . GLU A 1 108 ? -4.822 6.313 23.674 1.00 91.88 108 GLU A C 1
ATOM 846 O O . GLU A 1 108 ? -5.204 5.313 24.278 1.00 91.88 108 GLU A O 1
ATOM 851 N N . SER A 1 109 ? -5.260 7.535 23.988 1.00 92.38 109 SER A N 1
ATOM 852 C CA . SER A 1 109 ? -6.138 7.795 25.135 1.00 92.38 109 SER A CA 1
ATOM 853 C C . SER A 1 109 ? -7.633 7.663 24.834 1.00 92.38 109 SER A C 1
ATOM 855 O O . SER A 1 109 ? -8.410 7.395 25.752 1.00 92.38 109 SER A O 1
ATOM 857 N N . ARG A 1 110 ? -8.071 7.888 23.586 1.00 92.62 110 ARG A N 1
ATOM 858 C CA . ARG A 1 110 ? -9.505 8.057 23.264 1.00 92.62 110 ARG A CA 1
ATOM 859 C C . ARG A 1 110 ? -10.038 7.134 22.179 1.00 92.62 110 ARG A C 1
ATOM 861 O O . ARG A 1 110 ? -11.253 7.128 21.978 1.00 92.62 110 ARG A O 1
ATOM 868 N N . PHE A 1 111 ? -9.185 6.418 21.451 1.00 92.81 111 PHE A N 1
ATOM 869 C CA . PHE A 1 111 ? -9.627 5.579 20.341 1.00 92.81 111 PHE A CA 1
ATOM 870 C C . PHE A 1 111 ? -9.690 4.113 20.760 1.00 92.81 111 PHE A C 1
ATOM 872 O O . PHE A 1 111 ? -8.900 3.630 21.568 1.00 92.81 111 PHE A O 1
ATOM 879 N N . CYS A 1 112 ? -10.626 3.381 20.163 1.00 89.00 112 CYS A N 1
ATOM 880 C CA . CYS A 1 112 ? -10.571 1.930 20.175 1.00 89.00 112 CYS A CA 1
ATOM 881 C C . CYS A 1 112 ? -9.541 1.482 19.127 1.00 89.00 112 CYS A C 1
ATOM 883 O O . CYS A 1 112 ? -9.617 1.891 17.967 1.00 89.00 112 CYS A O 1
ATOM 885 N N . THR A 1 113 ? -8.576 0.653 19.528 1.00 85.19 113 THR A N 1
ATOM 886 C CA . THR A 1 113 ? -7.483 0.216 18.646 1.00 85.19 113 THR A CA 1
ATOM 887 C C . THR A 1 113 ? -7.588 -1.268 18.330 1.00 85.19 113 THR A C 1
ATOM 889 O O . THR A 1 113 ? -7.616 -2.120 19.220 1.00 85.19 113 THR A O 1
ATOM 892 N N . CYS A 1 114 ? -7.600 -1.584 17.040 1.00 82.50 114 CYS A N 1
ATOM 893 C CA . CYS A 1 114 ? -7.683 -2.940 16.519 1.00 82.50 114 CYS A CA 1
ATOM 894 C C . CYS A 1 114 ? -6.307 -3.454 16.087 1.00 82.50 114 CYS A C 1
ATOM 896 O O . CYS A 1 114 ? -5.556 -2.743 15.422 1.00 82.50 114 CYS A O 1
ATOM 898 N N . HIS A 1 115 ? -6.006 -4.700 16.459 1.00 74.00 115 HIS A N 1
ATOM 899 C CA . HIS A 1 115 ? -4.719 -5.357 16.193 1.00 74.00 115 HIS A CA 1
ATOM 900 C C . HIS A 1 115 ? -4.832 -6.897 16.103 1.00 74.00 115 HIS A C 1
ATOM 902 O O . HIS A 1 115 ? -3.843 -7.592 16.310 1.00 74.00 115 HIS A O 1
ATOM 908 N N . ARG A 1 116 ? -6.037 -7.454 15.880 1.00 74.88 116 ARG A N 1
ATOM 909 C CA . ARG A 1 116 ? -6.293 -8.912 15.887 1.00 74.88 116 ARG A CA 1
ATOM 910 C C . ARG A 1 116 ? -6.774 -9.422 14.529 1.00 74.88 116 ARG A C 1
ATOM 912 O O . ARG A 1 116 ? -7.393 -8.666 13.791 1.00 74.88 116 ARG A O 1
ATOM 919 N N . ASP A 1 117 ? -6.510 -10.704 14.270 1.00 71.62 117 ASP A N 1
ATOM 920 C CA . ASP A 1 117 ? -6.568 -11.443 12.994 1.00 71.62 117 ASP A CA 1
ATOM 921 C C . ASP A 1 117 ? -7.618 -10.985 11.964 1.00 71.62 117 ASP A C 1
ATOM 923 O O . ASP A 1 117 ? -7.271 -10.783 10.801 1.00 71.62 117 ASP A O 1
ATOM 927 N N . PHE A 1 118 ? -8.876 -10.783 12.368 1.00 78.62 118 PHE A N 1
ATOM 928 C CA . PHE A 1 118 ? -9.920 -10.215 11.512 1.00 78.62 118 PHE A CA 1
ATOM 929 C C . PHE A 1 118 ? -10.812 -9.251 12.294 1.00 78.62 118 PHE A C 1
ATOM 931 O O . PHE A 1 118 ? -11.279 -9.575 13.389 1.00 78.62 118 PHE A O 1
ATOM 938 N N . VAL A 1 119 ? -11.075 -8.071 11.726 1.00 82.12 119 VAL A N 1
ATOM 939 C CA . VAL A 1 119 ? -11.895 -7.028 12.358 1.00 82.12 119 VAL A CA 1
ATOM 940 C C . VAL A 1 119 ? -12.839 -6.394 11.345 1.00 82.12 119 VAL A C 1
ATOM 942 O O . VAL A 1 119 ? -12.440 -6.067 10.230 1.00 82.12 119 VAL A O 1
ATOM 945 N N . GLN A 1 120 ? -14.085 -6.163 11.761 1.00 85.38 120 GLN A N 1
ATOM 946 C CA . GLN A 1 120 ? -15.054 -5.353 11.026 1.00 85.38 120 GLN A CA 1
ATOM 947 C C . GLN A 1 120 ? -15.455 -4.128 11.845 1.00 85.38 120 GLN A C 1
ATOM 949 O O . GLN A 1 120 ? -15.831 -4.239 13.010 1.00 85.38 120 GLN A O 1
ATOM 954 N N . ILE A 1 121 ? -15.410 -2.963 11.205 1.00 85.50 121 ILE A N 1
ATOM 955 C CA . ILE A 1 121 ? -15.903 -1.692 11.730 1.00 85.50 121 ILE A CA 1
ATOM 956 C C . ILE A 1 121 ? -17.244 -1.420 11.046 1.00 85.50 121 ILE A C 1
ATOM 958 O O . ILE A 1 121 ? -17.327 -1.386 9.815 1.00 85.50 121 ILE A O 1
ATOM 962 N N . LEU A 1 122 ? -18.298 -1.253 11.842 1.00 85.06 122 LEU A N 1
ATOM 963 C CA . LEU A 1 122 ? -19.683 -1.144 11.381 1.00 85.06 122 LEU A CA 1
ATOM 964 C C . LEU A 1 122 ? -20.266 0.226 11.728 1.00 85.06 122 LEU A C 1
ATOM 966 O O . LEU A 1 122 ? -20.143 0.693 12.859 1.00 85.06 122 LEU A O 1
ATOM 970 N N . ASP A 1 123 ? -20.989 0.820 10.784 1.00 78.75 123 ASP A N 1
ATOM 971 C CA . ASP A 1 123 ? -21.941 1.884 11.078 1.00 78.75 123 ASP A CA 1
ATOM 972 C C . ASP A 1 123 ? -23.231 1.231 11.572 1.00 78.75 123 ASP A C 1
ATOM 974 O O . ASP A 1 123 ? -24.029 0.734 10.775 1.00 78.75 123 ASP A O 1
ATOM 978 N N . GLN A 1 124 ? -23.438 1.212 12.888 1.00 74.50 124 GLN A N 1
ATOM 979 C CA . GLN A 1 124 ? -24.634 0.605 13.479 1.00 74.50 124 GLN A CA 1
ATOM 980 C C . GLN A 1 124 ? -25.927 1.303 13.038 1.00 74.50 124 GLN A C 1
ATOM 982 O O . GLN A 1 124 ? -26.957 0.649 12.905 1.00 74.50 124 GLN A O 1
ATOM 987 N N . ARG A 1 125 ? -25.883 2.614 12.759 1.00 76.56 125 ARG A N 1
ATOM 988 C CA . ARG A 1 125 ? -27.072 3.386 12.362 1.00 76.56 125 ARG A CA 1
ATOM 989 C C . ARG A 1 125 ? -27.505 3.046 10.943 1.00 76.56 125 ARG A C 1
ATOM 991 O O . ARG A 1 125 ? -28.695 2.942 10.674 1.00 76.56 125 ARG A O 1
ATOM 998 N N . LYS A 1 126 ? -26.535 2.862 10.045 1.00 75.31 126 LYS A N 1
ATOM 999 C CA . LYS A 1 126 ? -26.783 2.534 8.632 1.00 75.31 126 LYS A CA 1
ATOM 1000 C C . LYS A 1 126 ? -26.738 1.030 8.343 1.00 75.31 126 LYS A C 1
ATOM 1002 O O . LYS A 1 126 ? -27.025 0.632 7.219 1.00 75.31 126 LYS A O 1
ATOM 1007 N N . SER A 1 127 ? -26.360 0.204 9.324 1.00 76.62 127 SER A N 1
ATOM 1008 C CA . SER A 1 127 ? -26.070 -1.228 9.154 1.00 76.62 127 SER A CA 1
ATOM 1009 C C . SER A 1 127 ? -25.112 -1.503 7.983 1.00 76.62 127 SER A C 1
ATOM 1011 O O . SER A 1 127 ? -25.293 -2.444 7.212 1.00 76.62 127 SER A O 1
ATOM 1013 N N . LYS A 1 128 ? -24.086 -0.653 7.829 1.00 82.94 128 LYS A N 1
ATOM 1014 C CA . LYS A 1 128 ? -23.088 -0.742 6.752 1.00 82.94 128 LYS A CA 1
ATOM 1015 C C . LYS A 1 128 ? -21.713 -1.083 7.317 1.00 82.94 128 LYS A C 1
ATOM 1017 O O . LYS A 1 128 ? -21.277 -0.493 8.301 1.00 82.94 128 LYS A O 1
ATOM 1022 N N . ILE A 1 129 ? -20.995 -1.989 6.654 1.00 86.94 129 ILE A N 1
ATOM 1023 C CA . ILE A 1 129 ? -19.566 -2.209 6.917 1.00 86.94 129 ILE A CA 1
ATOM 1024 C C . ILE A 1 129 ? -18.804 -0.982 6.416 1.00 86.94 129 ILE A C 1
ATOM 1026 O O . ILE A 1 129 ? -18.887 -0.647 5.232 1.00 86.94 129 ILE A O 1
ATOM 1030 N N . ILE A 1 130 ? -18.090 -0.322 7.325 1.00 89.44 130 ILE A N 1
ATOM 1031 C CA . ILE A 1 130 ? -17.222 0.825 7.045 1.00 89.44 130 ILE A CA 1
ATOM 1032 C C . ILE A 1 130 ? -15.857 0.329 6.591 1.00 89.44 130 ILE A C 1
ATOM 1034 O O . ILE A 1 130 ? -15.319 0.814 5.597 1.00 89.44 130 ILE A O 1
ATOM 1038 N N . CYS A 1 131 ? -15.313 -0.642 7.325 1.00 92.56 131 CYS A N 1
ATOM 1039 C CA . CYS A 1 131 ? -14.004 -1.215 7.068 1.00 92.56 131 CYS A CA 1
ATOM 1040 C C . CYS A 1 131 ? -13.960 -2.686 7.498 1.00 92.56 131 CYS A C 1
ATOM 1042 O O . CYS A 1 131 ? -14.498 -3.042 8.546 1.00 92.56 131 CYS A O 1
ATOM 1044 N N . ALA A 1 132 ? -13.321 -3.529 6.694 1.00 94.38 132 ALA A N 1
ATOM 1045 C CA . ALA A 1 132 ? -12.943 -4.893 7.041 1.00 94.38 132 ALA A CA 1
ATOM 1046 C C . ALA A 1 132 ? -11.419 -5.020 6.954 1.00 94.38 132 ALA A C 1
ATOM 1048 O O . ALA A 1 132 ? -10.812 -4.511 6.011 1.00 94.38 132 ALA A O 1
ATOM 1049 N N . ILE A 1 133 ? -10.816 -5.679 7.940 1.00 94.62 133 ILE A N 1
ATOM 1050 C CA . ILE A 1 133 ? -9.366 -5.762 8.127 1.00 94.62 133 ILE A CA 1
ATOM 1051 C C . ILE A 1 133 ? -8.985 -7.222 8.337 1.00 94.62 133 ILE A C 1
ATOM 1053 O O . ILE A 1 133 ? -9.654 -7.924 9.097 1.00 94.62 133 ILE A O 1
ATOM 1057 N N . GLN A 1 134 ? -7.892 -7.651 7.715 1.00 95.06 134 GLN A N 1
ATOM 1058 C CA . GLN A 1 134 ? -7.260 -8.938 7.973 1.00 95.06 134 GLN A CA 1
ATOM 1059 C C . GLN A 1 134 ? -5.757 -8.760 8.163 1.00 95.06 134 GLN A C 1
ATOM 1061 O O . GLN A 1 134 ? -5.092 -8.124 7.345 1.00 95.06 134 GLN A O 1
ATOM 1066 N N . PHE A 1 135 ? -5.223 -9.361 9.223 1.00 95.38 135 PHE A N 1
ATOM 1067 C CA . PHE A 1 135 ? -3.785 -9.447 9.452 1.00 95.38 135 PHE A CA 1
ATOM 1068 C C . PHE A 1 135 ? -3.297 -10.841 9.070 1.00 95.38 135 PHE A C 1
ATOM 1070 O O . PHE A 1 135 ? -3.714 -11.842 9.651 1.00 95.38 135 PHE A O 1
ATOM 1077 N N . LEU A 1 136 ? -2.409 -10.909 8.084 1.00 95.00 136 LEU A N 1
ATOM 1078 C CA . LEU A 1 136 ? -1.754 -12.140 7.665 1.00 95.00 136 LEU A CA 1
ATOM 1079 C C . LEU A 1 136 ? -0.410 -12.242 8.380 1.00 95.00 136 LEU A C 1
ATOM 1081 O O . LEU A 1 136 ? 0.441 -11.370 8.208 1.00 95.00 136 LEU A O 1
ATOM 1085 N N . LYS A 1 137 ? -0.198 -13.294 9.172 1.00 94.38 137 LYS A N 1
ATOM 1086 C CA . LYS A 1 137 ? 1.107 -13.533 9.799 1.00 94.38 137 LYS A CA 1
ATOM 1087 C C . LYS A 1 137 ? 2.090 -14.026 8.746 1.00 94.38 137 LYS A C 1
ATOM 1089 O O . LYS A 1 137 ? 1.776 -14.946 7.995 1.00 94.38 137 LYS A O 1
ATOM 1094 N N . LEU A 1 138 ? 3.284 -13.437 8.707 1.00 93.94 138 LEU A N 1
ATOM 1095 C CA . LEU A 1 138 ? 4.312 -13.790 7.722 1.00 93.94 138 LEU A CA 1
ATOM 1096 C C . LEU A 1 138 ? 4.722 -15.266 7.804 1.00 93.94 138 LEU A C 1
ATOM 1098 O O . LEU A 1 138 ? 4.970 -15.886 6.775 1.00 93.94 138 LEU A O 1
ATOM 1102 N N . GLU A 1 139 ? 4.752 -15.825 9.014 1.00 92.19 139 GLU A N 1
ATOM 1103 C CA . GLU A 1 139 ? 5.078 -17.233 9.285 1.00 92.19 139 GLU A CA 1
ATOM 1104 C C . GLU A 1 139 ? 4.021 -18.228 8.780 1.00 92.19 139 GLU A C 1
ATOM 1106 O O . GLU A 1 139 ? 4.322 -19.405 8.612 1.00 92.19 139 GLU A O 1
ATOM 1111 N N . SER A 1 140 ? 2.787 -17.773 8.541 1.00 93.00 140 SER A N 1
ATOM 1112 C CA . SER A 1 140 ? 1.668 -18.625 8.123 1.00 93.00 140 SER A CA 1
ATOM 1113 C C . SER A 1 140 ? 1.282 -18.441 6.656 1.00 93.00 140 SER A C 1
ATOM 1115 O O . SER A 1 140 ? 0.253 -18.966 6.231 1.00 93.00 140 SER A O 1
ATOM 1117 N N . LEU A 1 141 ? 2.038 -17.648 5.892 1.00 95.25 141 LEU A N 1
ATOM 1118 C CA . LEU A 1 141 ? 1.784 -17.467 4.466 1.00 95.25 141 LEU A CA 1
ATOM 1119 C C . LEU A 1 141 ? 2.112 -18.756 3.713 1.00 95.25 141 LEU A C 1
ATOM 1121 O O . LEU A 1 141 ? 3.152 -19.368 3.938 1.00 95.25 141 LEU A O 1
ATOM 1125 N N . ALA A 1 142 ? 1.246 -19.136 2.777 1.00 95.94 142 ALA A N 1
ATOM 1126 C CA . ALA A 1 142 ? 1.582 -20.175 1.812 1.00 95.94 142 ALA A CA 1
ATOM 1127 C C . ALA A 1 142 ? 2.732 -19.702 0.906 1.00 95.94 142 ALA A C 1
ATOM 1129 O O . ALA A 1 142 ? 2.771 -18.523 0.551 1.00 95.94 142 ALA A O 1
ATOM 1130 N N . ASP A 1 143 ? 3.593 -20.621 0.461 1.00 96.75 143 ASP A N 1
ATOM 1131 C CA . ASP A 1 143 ? 4.791 -20.309 -0.338 1.00 96.75 143 ASP A CA 1
ATOM 1132 C C . ASP A 1 143 ? 4.488 -19.398 -1.535 1.00 96.75 143 ASP A C 1
ATOM 1134 O O . ASP A 1 143 ? 5.102 -18.348 -1.687 1.00 96.75 143 ASP A O 1
ATOM 1138 N N . LYS A 1 144 ? 3.449 -19.716 -2.323 1.00 96.50 144 LYS A N 1
ATOM 1139 C CA . LYS A 1 144 ? 3.029 -18.865 -3.451 1.00 96.50 144 LYS A CA 1
ATOM 1140 C C . LYS A 1 144 ? 2.673 -17.444 -3.004 1.00 96.50 144 LYS A C 1
ATOM 1142 O O . LYS A 1 144 ? 3.043 -16.480 -3.663 1.00 96.50 144 LYS A O 1
ATOM 1147 N N . GLN A 1 145 ? 1.918 -17.309 -1.915 1.00 96.94 145 GLN A N 1
ATOM 1148 C CA . GLN A 1 145 ? 1.490 -15.998 -1.427 1.00 96.94 145 GLN A CA 1
ATOM 1149 C C . GLN A 1 145 ? 2.684 -15.195 -0.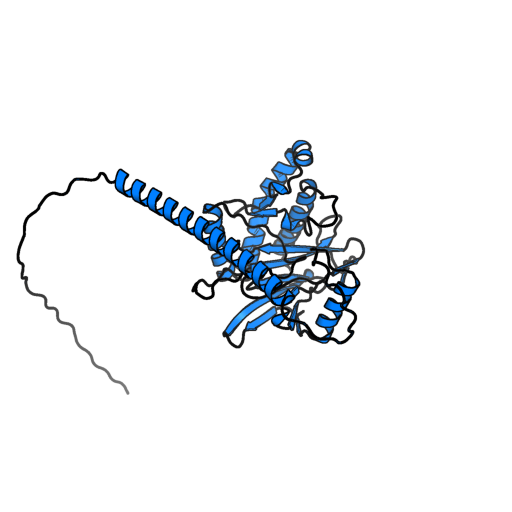905 1.00 96.94 145 GLN A C 1
ATOM 1151 O O . GLN A 1 145 ? 2.756 -13.987 -1.125 1.00 96.94 145 GLN A O 1
ATOM 1156 N N . ARG A 1 146 ? 3.636 -15.871 -0.255 1.00 97.31 146 ARG A N 1
ATOM 1157 C CA . ARG A 1 146 ? 4.895 -15.268 0.166 1.00 97.31 146 ARG A CA 1
ATOM 1158 C C . ARG A 1 146 ? 5.707 -14.781 -1.036 1.00 97.31 146 ARG A C 1
ATOM 1160 O O . ARG A 1 146 ? 6.068 -13.608 -1.060 1.00 97.31 146 ARG A O 1
ATOM 1167 N N . ASP A 1 147 ? 5.897 -15.627 -2.045 1.00 98.19 147 ASP A N 1
ATOM 1168 C CA . ASP A 1 147 ? 6.615 -15.290 -3.280 1.00 98.19 147 ASP A CA 1
ATOM 1169 C C . ASP A 1 147 ? 5.977 -14.111 -4.026 1.00 98.19 147 ASP A C 1
ATOM 1171 O O . ASP A 1 147 ? 6.675 -13.245 -4.560 1.00 98.19 147 ASP A O 1
ATOM 1175 N N . ASP A 1 148 ? 4.646 -14.055 -4.066 1.00 98.31 148 ASP A N 1
ATOM 1176 C CA . ASP A 1 148 ? 3.909 -12.964 -4.698 1.00 98.31 148 ASP A CA 1
ATOM 1177 C C . ASP A 1 148 ? 4.109 -11.634 -3.946 1.00 98.31 148 ASP A C 1
ATOM 1179 O O . ASP A 1 148 ? 4.313 -10.587 -4.568 1.00 98.31 148 ASP A O 1
ATOM 1183 N N . PHE A 1 149 ? 4.121 -11.652 -2.611 1.00 98.19 149 PHE A N 1
ATOM 1184 C CA . PHE A 1 149 ? 4.386 -10.452 -1.814 1.00 98.19 149 PHE A CA 1
ATOM 1185 C C . PHE A 1 149 ? 5.854 -10.019 -1.871 1.00 98.19 149 PHE A C 1
ATOM 1187 O O . PHE A 1 149 ? 6.121 -8.825 -2.015 1.00 98.19 149 PHE A O 1
ATOM 1194 N N . ASP A 1 150 ? 6.800 -10.959 -1.859 1.00 98.25 150 ASP A N 1
ATOM 1195 C CA . ASP A 1 150 ? 8.220 -10.662 -2.070 1.00 98.25 150 ASP A CA 1
ATOM 1196 C C . ASP A 1 150 ? 8.453 -10.047 -3.463 1.00 98.25 150 ASP A C 1
ATOM 1198 O O . ASP A 1 150 ? 9.173 -9.052 -3.599 1.00 98.25 150 ASP A O 1
ATOM 1202 N N . PHE A 1 151 ? 7.782 -10.572 -4.497 1.00 98.50 151 PHE A N 1
ATOM 1203 C CA . PHE A 1 151 ? 7.810 -9.993 -5.840 1.00 98.50 151 PHE A CA 1
ATOM 1204 C C . PHE A 1 151 ? 7.248 -8.567 -5.862 1.00 98.50 151 PHE A C 1
ATOM 1206 O O . PHE A 1 151 ? 7.878 -7.678 -6.440 1.00 98.50 151 PHE A O 1
ATOM 1213 N N . LEU A 1 152 ? 6.095 -8.325 -5.225 1.00 97.69 152 LEU A N 1
ATOM 1214 C CA . LEU A 1 152 ? 5.510 -6.985 -5.136 1.00 97.69 152 LEU A CA 1
ATOM 1215 C C . LEU A 1 152 ? 6.480 -5.997 -4.489 1.00 97.69 152 LEU A C 1
ATOM 1217 O O . LEU A 1 152 ? 6.740 -4.933 -5.055 1.00 97.69 152 LEU A O 1
ATOM 1221 N N . CYS A 1 153 ? 7.047 -6.335 -3.331 1.00 97.50 153 CYS A N 1
ATOM 1222 C CA . CYS A 1 153 ? 7.957 -5.433 -2.635 1.00 97.50 153 CYS A CA 1
ATOM 1223 C C . CYS A 1 153 ? 9.218 -5.137 -3.466 1.00 97.50 153 CYS A C 1
ATOM 1225 O O . CYS A 1 153 ? 9.620 -3.975 -3.585 1.00 97.50 153 CYS A O 1
ATOM 1227 N N . ALA A 1 154 ? 9.782 -6.151 -4.132 1.00 97.19 154 ALA A N 1
ATOM 1228 C CA . ALA A 1 154 ? 10.909 -5.978 -5.046 1.00 97.19 154 ALA A CA 1
ATOM 1229 C C . ALA A 1 154 ? 10.560 -5.102 -6.265 1.00 97.19 154 ALA A C 1
ATOM 1231 O O . ALA A 1 154 ? 11.367 -4.262 -6.672 1.00 97.19 154 ALA A O 1
ATOM 1232 N N . PHE A 1 155 ? 9.362 -5.260 -6.836 1.00 97.62 155 PHE A N 1
ATOM 1233 C CA . PHE A 1 155 ? 8.870 -4.433 -7.939 1.00 97.62 155 PHE A CA 1
ATOM 1234 C C . PHE A 1 155 ? 8.800 -2.953 -7.535 1.00 97.62 155 PHE A C 1
ATOM 1236 O O . PHE A 1 155 ? 9.429 -2.110 -8.178 1.00 97.62 155 PHE A O 1
ATOM 1243 N N . PHE A 1 156 ? 8.120 -2.634 -6.427 1.00 95.56 156 PHE A N 1
ATOM 1244 C CA . PHE A 1 156 ? 8.006 -1.254 -5.935 1.00 95.56 156 PHE A CA 1
ATOM 1245 C C . PHE A 1 156 ? 9.361 -0.651 -5.562 1.00 95.56 156 PHE A C 1
ATOM 1247 O O . PHE A 1 156 ? 9.599 0.535 -5.797 1.00 95.56 156 PHE A O 1
ATOM 1254 N N . HIS A 1 157 ? 10.276 -1.455 -5.022 1.00 95.19 157 HIS A N 1
ATOM 1255 C CA . HIS A 1 157 ? 11.632 -1.007 -4.735 1.00 95.19 157 HIS A CA 1
ATOM 1256 C C . HIS A 1 157 ? 12.404 -0.645 -6.011 1.00 95.19 157 HIS A C 1
ATOM 1258 O O . HIS A 1 157 ? 12.985 0.438 -6.080 1.00 95.19 157 HIS A O 1
ATOM 1264 N N . ARG A 1 158 ? 12.343 -1.484 -7.054 1.00 95.38 158 ARG A N 1
ATOM 1265 C CA . ARG A 1 158 ? 12.971 -1.207 -8.360 1.00 95.38 158 ARG A CA 1
ATOM 1266 C C . ARG A 1 158 ? 12.394 0.032 -9.050 1.00 95.38 158 ARG A C 1
ATOM 1268 O O . ARG A 1 158 ? 13.130 0.723 -9.750 1.00 95.38 158 ARG A O 1
ATOM 1275 N N . CYS A 1 159 ? 11.115 0.354 -8.838 1.00 94.81 159 CYS A N 1
ATOM 1276 C CA . CYS A 1 159 ? 10.516 1.584 -9.367 1.00 94.81 159 CYS A CA 1
ATOM 1277 C C . CYS A 1 159 ? 11.213 2.857 -8.865 1.00 94.81 159 CYS A C 1
ATOM 1279 O O . CYS A 1 159 ? 11.280 3.830 -9.615 1.00 94.81 159 CYS A O 1
ATOM 1281 N N . LYS A 1 160 ? 11.779 2.857 -7.646 1.00 92.25 160 LYS A N 1
ATOM 1282 C CA . LYS A 1 160 ? 12.452 4.034 -7.064 1.00 92.25 160 LYS A CA 1
ATOM 1283 C C . LYS A 1 160 ? 13.571 4.577 -7.956 1.00 92.25 160 LYS A C 1
ATOM 1285 O O . LYS A 1 160 ? 13.746 5.786 -8.029 1.00 92.25 160 LYS A O 1
ATOM 1290 N N . THR A 1 161 ? 14.285 3.709 -8.678 1.00 92.56 161 THR A N 1
ATOM 1291 C CA . THR A 1 161 ? 15.371 4.096 -9.598 1.00 92.56 161 THR A CA 1
ATOM 1292 C C . THR A 1 161 ? 14.894 4.991 -10.747 1.00 92.56 161 THR A C 1
ATOM 1294 O O . THR A 1 161 ? 15.673 5.776 -11.281 1.00 92.56 161 THR A O 1
ATOM 1297 N N . PHE A 1 162 ? 13.618 4.892 -11.121 1.00 94.50 162 PHE A N 1
ATOM 1298 C CA . PHE A 1 162 ? 13.031 5.583 -12.271 1.00 94.50 162 PHE A CA 1
ATOM 1299 C C . PHE A 1 162 ? 12.036 6.677 -11.875 1.00 94.50 162 PHE A C 1
ATOM 1301 O O . PHE A 1 162 ? 11.375 7.250 -12.743 1.00 94.50 162 PHE A O 1
ATOM 1308 N N . ILE A 1 163 ? 11.926 6.973 -10.580 1.00 91.31 163 ILE A N 1
ATOM 1309 C CA . ILE A 1 163 ? 11.085 8.044 -10.051 1.00 91.31 163 ILE A CA 1
ATOM 1310 C C . ILE A 1 163 ? 11.961 9.264 -9.758 1.00 91.31 163 ILE A C 1
ATOM 1312 O O . ILE A 1 163 ? 13.097 9.143 -9.296 1.00 91.31 163 ILE A O 1
ATOM 1316 N N . LEU A 1 164 ? 11.448 10.458 -10.049 1.00 87.31 164 LEU A N 1
ATOM 1317 C CA . LEU A 1 164 ? 12.091 11.712 -9.681 1.00 87.31 164 LEU A CA 1
ATOM 1318 C C . LEU A 1 164 ? 12.207 11.791 -8.161 1.00 87.31 164 LEU A C 1
ATOM 1320 O O . LEU A 1 164 ? 11.211 11.884 -7.445 1.00 87.31 164 LEU A O 1
ATOM 1324 N N . SER A 1 165 ? 13.444 11.799 -7.677 1.00 68.38 165 SER A N 1
ATOM 1325 C CA . SER A 1 165 ? 13.734 12.114 -6.287 1.00 68.38 165 SER A CA 1
ATOM 1326 C C . SER A 1 165 ? 13.554 13.620 -6.124 1.00 68.38 165 SER A C 1
ATOM 1328 O O . SER A 1 165 ? 14.466 14.394 -6.410 1.00 68.38 165 SER A O 1
ATOM 1330 N N . THR A 1 166 ? 12.359 14.077 -5.752 1.00 52.50 166 THR A N 1
ATOM 1331 C CA . THR A 1 166 ? 12.152 15.501 -5.480 1.00 52.50 166 THR A CA 1
ATOM 1332 C C . THR A 1 166 ? 12.959 15.865 -4.236 1.00 52.50 166 THR A C 1
ATOM 1334 O O . THR A 1 166 ? 12.536 15.589 -3.120 1.00 52.50 166 THR A O 1
ATOM 1337 N N . ALA A 1 167 ? 14.125 16.484 -4.438 1.00 34.56 167 ALA A N 1
ATOM 1338 C CA . ALA A 1 167 ? 15.008 17.012 -3.392 1.00 34.56 167 ALA A CA 1
ATOM 1339 C C . ALA A 1 167 ? 14.396 18.195 -2.609 1.00 34.56 167 ALA A C 1
ATOM 1341 O O . ALA A 1 167 ? 15.049 18.774 -1.750 1.00 34.56 167 ALA A O 1
ATOM 1342 N N . SER A 1 168 ? 13.144 18.559 -2.899 1.00 36.19 168 SER A N 1
ATOM 1343 C CA . SER A 1 168 ? 12.328 19.374 -2.009 1.00 36.19 168 SER A CA 1
ATOM 1344 C C . SER A 1 168 ? 11.575 18.430 -1.086 1.00 36.19 168 SER A C 1
ATOM 1346 O O . SER A 1 168 ? 10.662 17.728 -1.526 1.00 36.19 168 SER A O 1
ATOM 1348 N N . GLU A 1 169 ? 11.967 18.431 0.183 1.00 34.88 169 GLU A N 1
ATOM 1349 C CA . GLU A 1 169 ? 11.198 17.912 1.312 1.00 34.88 169 GLU A CA 1
ATOM 1350 C C . GLU A 1 169 ? 9.708 18.258 1.115 1.00 34.88 169 GLU A C 1
ATOM 1352 O O . GLU A 1 169 ? 9.317 19.418 1.235 1.00 34.88 169 GLU A O 1
ATOM 1357 N N . GLY A 1 170 ? 8.878 17.288 0.708 1.00 36.72 170 GLY A N 1
ATOM 1358 C CA . GLY A 1 170 ? 7.421 17.473 0.698 1.00 36.72 170 GLY A CA 1
ATOM 1359 C C . GLY A 1 170 ? 6.583 16.952 -0.474 1.00 36.72 170 GLY A C 1
ATOM 1360 O O . GLY A 1 170 ? 5.366 17.018 -0.335 1.00 36.72 170 GLY A O 1
ATOM 1361 N N . LEU A 1 171 ? 7.120 16.429 -1.593 1.00 36.00 171 LEU A N 1
ATOM 1362 C CA . LEU A 1 171 ? 6.251 16.088 -2.751 1.00 36.00 171 LEU A CA 1
ATOM 1363 C C . LEU A 1 171 ? 6.283 14.665 -3.334 1.00 36.00 171 LEU A C 1
ATOM 1365 O O . LEU A 1 171 ? 5.610 14.407 -4.332 1.00 36.00 171 LEU A O 1
ATOM 1369 N N . CYS A 1 172 ? 6.918 13.701 -2.669 1.00 37.97 172 CYS A N 1
ATOM 1370 C CA . CYS A 1 172 ? 6.619 12.285 -2.905 1.00 37.97 172 CYS A CA 1
ATOM 1371 C C . CYS A 1 172 ? 6.627 11.534 -1.573 1.00 37.97 172 CYS A C 1
ATOM 1373 O O . CYS A 1 172 ? 7.629 10.949 -1.178 1.00 37.97 172 CYS A O 1
ATOM 1375 N N . GLY A 1 173 ? 5.506 11.612 -0.850 1.00 51.91 173 GLY A N 1
ATOM 1376 C CA . GLY A 1 173 ? 5.352 11.013 0.480 1.00 51.91 173 GLY A CA 1
ATOM 1377 C C . GLY A 1 173 ? 5.453 9.486 0.517 1.00 51.91 173 GLY A C 1
ATOM 1378 O O . GLY A 1 173 ? 5.641 8.923 1.588 1.00 51.91 173 GLY A O 1
ATOM 1379 N N . ASP A 1 174 ? 5.339 8.822 -0.636 1.00 68.88 174 ASP A N 1
ATOM 1380 C CA . ASP A 1 174 ? 5.498 7.377 -0.791 1.00 68.88 174 ASP A CA 1
ATOM 1381 C C . ASP A 1 174 ? 5.746 7.049 -2.277 1.00 68.88 174 ASP A C 1
ATOM 1383 O O . ASP A 1 174 ? 5.164 7.696 -3.153 1.00 68.88 174 ASP A O 1
ATOM 1387 N N . VAL A 1 175 ? 6.569 6.038 -2.580 1.00 84.44 175 VAL A N 1
ATOM 1388 C CA . VAL A 1 175 ? 6.826 5.544 -3.952 1.00 84.44 175 VAL A CA 1
ATOM 1389 C C . VAL A 1 175 ? 5.522 5.173 -4.667 1.00 84.44 175 VAL A C 1
ATOM 1391 O O . VAL A 1 175 ? 5.391 5.329 -5.880 1.00 84.44 175 VAL A O 1
ATOM 1394 N N . THR A 1 176 ? 4.523 4.737 -3.903 1.00 87.50 176 THR A N 1
ATOM 1395 C CA . THR A 1 176 ? 3.208 4.328 -4.400 1.00 87.50 176 THR A CA 1
ATOM 1396 C C . THR A 1 176 ? 2.364 5.492 -4.915 1.00 87.50 176 THR A C 1
ATOM 1398 O O . THR A 1 176 ? 1.481 5.278 -5.739 1.00 87.50 176 THR A O 1
ATOM 1401 N N . SER A 1 177 ? 2.679 6.736 -4.536 1.00 86.88 177 SER A N 1
ATOM 1402 C CA . SER A 1 177 ? 2.015 7.927 -5.088 1.00 86.88 177 SER A CA 1
ATOM 1403 C C . SER A 1 177 ? 2.421 8.215 -6.535 1.00 86.88 177 SER A C 1
ATOM 1405 O O . SER A 1 177 ? 1.629 8.746 -7.310 1.00 86.88 177 SER A O 1
ATOM 1407 N N . ALA A 1 178 ? 3.646 7.837 -6.904 1.00 89.38 178 ALA A N 1
ATOM 1408 C CA . ALA A 1 178 ? 4.195 8.004 -8.246 1.00 89.38 178 ALA A CA 1
ATOM 1409 C C . ALA A 1 178 ? 3.783 6.883 -9.214 1.00 89.38 178 ALA A C 1
ATOM 1411 O O . ALA A 1 178 ? 4.079 6.958 -10.407 1.00 89.38 178 ALA A O 1
ATOM 1412 N N . ILE A 1 179 ? 3.128 5.835 -8.712 1.00 91.94 179 ILE A N 1
ATOM 1413 C CA . ILE A 1 179 ? 2.737 4.655 -9.481 1.00 91.94 179 ILE A CA 1
ATOM 1414 C C . ILE A 1 179 ? 1.218 4.623 -9.572 1.00 91.94 179 ILE A C 1
ATOM 1416 O O . ILE A 1 179 ? 0.520 4.864 -8.590 1.00 91.94 179 ILE A O 1
ATOM 1420 N N . GLY A 1 180 ? 0.699 4.315 -10.751 1.00 91.44 180 GLY A N 1
ATOM 1421 C CA . GLY A 1 180 ? -0.729 4.179 -10.983 1.00 91.44 180 GLY A CA 1
ATOM 1422 C C . GLY A 1 180 ? -1.055 3.073 -11.967 1.00 91.44 180 GLY A C 1
ATOM 1423 O O . GLY A 1 180 ? -0.183 2.338 -12.422 1.00 91.44 180 GLY A O 1
ATOM 1424 N N . TRP A 1 181 ? -2.337 2.952 -12.277 1.00 92.56 181 TRP A N 1
ATOM 1425 C CA . TRP A 1 181 ? -2.837 1.992 -13.251 1.00 92.56 181 TRP A CA 1
ATOM 1426 C C . TRP A 1 181 ? -2.742 2.554 -14.661 1.00 92.56 181 TRP A C 1
ATOM 1428 O O . TRP A 1 181 ? -3.191 3.674 -14.908 1.00 92.56 181 TRP A O 1
ATOM 1438 N N . CYS A 1 182 ? -2.271 1.749 -15.612 1.00 89.44 182 CYS A N 1
ATOM 1439 C CA . CYS A 1 182 ? -2.468 2.094 -17.014 1.00 89.44 182 CYS A CA 1
ATOM 1440 C C . CYS A 1 182 ? -3.951 1.960 -17.403 1.00 89.44 182 CYS A C 1
ATOM 1442 O O . CYS A 1 182 ? -4.768 1.378 -16.684 1.00 89.44 182 CYS A O 1
ATOM 1444 N N . LYS A 1 183 ? -4.313 2.486 -18.578 1.00 84.69 183 LYS A N 1
ATOM 1445 C CA . LYS A 1 183 ? -5.715 2.593 -19.033 1.00 84.69 183 LYS A CA 1
ATOM 1446 C C . LYS A 1 183 ? -6.479 1.266 -19.073 1.00 84.69 183 LYS A C 1
ATOM 1448 O O . LYS A 1 183 ? -7.687 1.256 -18.871 1.00 84.69 183 LYS A O 1
ATOM 1453 N N . ASP A 1 184 ? -5.800 0.155 -19.345 1.00 85.06 184 ASP A N 1
ATOM 1454 C CA . ASP A 1 184 ? -6.424 -1.176 -19.365 1.00 85.06 184 ASP A CA 1
ATOM 1455 C C . ASP A 1 184 ? -6.723 -1.726 -17.949 1.00 85.06 184 ASP A C 1
ATOM 1457 O O . ASP A 1 184 ? -7.470 -2.699 -17.814 1.00 85.06 184 ASP A O 1
ATOM 1461 N N . THR A 1 185 ? -6.225 -1.075 -16.885 1.00 87.31 185 THR A N 1
ATOM 1462 C CA . THR A 1 185 ? -6.311 -1.476 -15.464 1.00 87.31 185 THR A CA 1
ATOM 1463 C C . THR A 1 185 ? -5.714 -2.857 -15.165 1.00 87.31 185 THR A C 1
ATOM 1465 O O . THR A 1 185 ? -6.100 -3.516 -14.196 1.00 87.31 185 THR A O 1
ATOM 1468 N N . ILE A 1 186 ? -4.805 -3.325 -16.021 1.00 89.56 186 ILE A N 1
ATOM 1469 C CA . ILE A 1 186 ? -4.120 -4.616 -15.894 1.00 89.56 186 ILE A CA 1
ATOM 1470 C C . ILE A 1 186 ? -2.707 -4.403 -15.360 1.00 89.56 186 ILE A C 1
ATOM 1472 O O . ILE A 1 186 ? -2.277 -5.132 -14.469 1.00 89.56 186 ILE A O 1
ATOM 1476 N N . ARG A 1 187 ? -2.004 -3.389 -15.869 1.00 93.44 187 ARG A N 1
ATOM 1477 C CA . ARG A 1 187 ? -0.605 -3.125 -15.526 1.00 93.44 187 ARG A CA 1
ATOM 1478 C C . ARG A 1 187 ? -0.451 -1.859 -14.698 1.00 93.44 187 ARG A C 1
ATOM 1480 O O . ARG A 1 187 ? -1.315 -0.977 -14.688 1.00 93.44 187 ARG A O 1
ATOM 1487 N N . LEU A 1 188 ? 0.679 -1.787 -14.010 1.00 95.50 188 LEU A N 1
ATOM 1488 C CA . LEU A 1 188 ? 1.104 -0.599 -13.289 1.00 95.50 188 LEU A CA 1
ATOM 1489 C C . LEU A 1 188 ? 2.067 0.221 -14.146 1.00 95.50 188 LEU A C 1
ATOM 1491 O O . LEU A 1 188 ? 2.871 -0.324 -14.895 1.00 95.50 188 LEU A O 1
ATOM 1495 N N . GLU A 1 189 ? 2.020 1.535 -13.999 1.00 94.25 189 GLU A N 1
ATOM 1496 C CA . GLU A 1 189 ? 2.946 2.452 -14.649 1.00 94.25 189 GLU A CA 1
ATOM 1497 C C . GLU A 1 189 ? 3.462 3.493 -13.661 1.00 94.25 189 GLU A C 1
ATOM 1499 O O . GLU A 1 189 ? 2.758 3.913 -12.742 1.00 94.25 189 GLU A O 1
ATOM 1504 N N . ILE A 1 190 ? 4.695 3.949 -13.879 1.00 93.38 190 ILE A N 1
ATOM 1505 C CA . ILE A 1 190 ? 5.169 5.181 -13.249 1.00 93.38 190 ILE A CA 1
ATOM 1506 C C . ILE A 1 190 ? 4.483 6.337 -13.975 1.00 93.38 190 ILE A C 1
ATOM 1508 O O . ILE A 1 190 ? 4.600 6.471 -15.201 1.00 93.38 190 ILE A O 1
ATOM 1512 N N . LEU A 1 191 ? 3.752 7.154 -13.227 1.00 89.69 191 LEU A N 1
ATOM 1513 C CA . LEU A 1 191 ? 3.003 8.288 -13.751 1.00 89.69 191 LEU A CA 1
ATOM 1514 C C . LEU A 1 191 ? 3.962 9.309 -14.368 1.00 89.69 191 LEU A C 1
ATOM 1516 O O . LEU A 1 191 ? 5.026 9.587 -13.818 1.00 89.69 191 LEU A O 1
ATOM 1520 N N . HIS A 1 192 ? 3.581 9.883 -15.510 1.00 89.19 192 HIS A N 1
ATOM 1521 C CA . HIS A 1 192 ? 4.475 10.715 -16.325 1.00 89.19 192 HIS A CA 1
ATOM 1522 C C . HIS A 1 192 ? 5.125 11.871 -15.546 1.00 89.19 192 HIS A C 1
ATOM 1524 O O . HIS A 1 192 ? 6.320 12.100 -15.687 1.00 89.19 192 HIS A O 1
ATOM 1530 N N . SER A 1 193 ? 4.379 12.537 -14.658 1.00 86.19 193 SER A N 1
ATOM 1531 C CA . SER A 1 193 ? 4.889 13.642 -13.830 1.00 86.19 193 SER A CA 1
ATOM 1532 C C . SER A 1 193 ? 5.976 13.239 -12.831 1.00 86.19 193 SER A C 1
ATOM 1534 O O . SER A 1 193 ? 6.657 14.108 -12.298 1.00 86.19 193 SER A O 1
ATOM 1536 N N . TYR A 1 194 ? 6.125 11.943 -12.558 1.00 89.31 194 TYR A N 1
ATOM 1537 C CA . TYR A 1 194 ? 7.091 11.405 -11.608 1.00 89.31 194 TYR A CA 1
ATOM 1538 C C . TYR A 1 194 ? 8.243 10.662 -12.288 1.00 89.31 194 TYR A C 1
ATOM 1540 O O . TYR A 1 194 ? 9.131 10.185 -11.588 1.00 89.31 194 TYR A O 1
ATOM 1548 N N . ARG A 1 195 ? 8.262 10.538 -13.621 1.00 91.75 195 ARG A N 1
ATOM 1549 C CA . ARG A 1 195 ? 9.311 9.792 -14.330 1.00 91.75 195 ARG A CA 1
ATOM 1550 C C . ARG A 1 195 ? 10.633 10.543 -14.317 1.00 91.75 195 ARG A C 1
ATOM 1552 O O . ARG A 1 195 ? 10.718 11.697 -14.728 1.00 91.75 195 ARG A O 1
ATOM 1559 N N . ASN A 1 196 ? 11.688 9.851 -13.905 1.00 93.31 196 ASN A N 1
ATOM 1560 C CA . ASN A 1 196 ? 13.054 10.298 -14.119 1.00 93.31 196 ASN A CA 1
ATOM 1561 C C . ASN A 1 196 ? 13.507 9.862 -15.518 1.00 93.31 196 ASN A C 1
ATOM 1563 O O . ASN A 1 196 ? 14.118 8.806 -15.677 1.00 93.31 196 ASN A O 1
ATOM 1567 N N . GLU A 1 197 ? 13.179 10.670 -16.528 1.00 94.69 197 GLU A N 1
ATOM 1568 C CA . GLU A 1 197 ? 13.469 10.348 -17.933 1.00 94.69 197 GLU A CA 1
ATOM 1569 C C . GLU A 1 197 ? 14.973 10.138 -18.178 1.00 94.69 197 GLU A C 1
ATOM 1571 O O . GLU A 1 197 ? 15.353 9.217 -18.891 1.00 94.69 197 GLU A O 1
ATOM 1576 N N . VAL A 1 198 ? 15.845 10.881 -17.484 1.00 94.62 198 VAL A N 1
ATOM 1577 C CA . VAL A 1 198 ? 17.306 10.699 -17.572 1.00 94.62 198 VAL A CA 1
ATOM 1578 C C . VAL A 1 198 ? 17.724 9.299 -17.103 1.00 94.62 198 VAL A C 1
ATOM 1580 O O . VAL A 1 198 ? 18.526 8.631 -17.756 1.00 94.62 198 VAL A O 1
ATOM 1583 N N . ALA A 1 199 ? 17.172 8.823 -15.982 1.00 95.00 199 ALA A N 1
ATOM 1584 C CA . ALA A 1 199 ? 17.464 7.481 -15.476 1.00 95.00 199 ALA A CA 1
ATOM 1585 C C . ALA A 1 199 ? 16.902 6.380 -16.388 1.00 95.00 199 ALA A C 1
ATOM 1587 O O . ALA A 1 199 ? 17.546 5.338 -16.554 1.00 95.00 199 ALA A O 1
ATOM 1588 N N . ILE A 1 200 ? 15.727 6.614 -16.985 1.00 96.25 200 ILE A N 1
ATOM 1589 C CA . ILE A 1 200 ? 15.093 5.705 -17.948 1.00 96.25 200 ILE A CA 1
ATOM 1590 C C . ILE A 1 200 ? 15.938 5.607 -19.221 1.00 96.25 200 ILE A C 1
ATOM 1592 O O . ILE A 1 200 ? 16.256 4.500 -19.649 1.00 96.25 200 ILE A O 1
ATOM 1596 N N . GLU A 1 201 ? 16.355 6.735 -19.796 1.00 96.50 201 GLU A N 1
ATOM 1597 C CA . GLU A 1 201 ? 17.194 6.783 -20.997 1.00 96.50 201 GLU A CA 1
ATOM 1598 C C . GLU A 1 201 ? 18.545 6.094 -20.781 1.00 96.50 201 GLU A C 1
ATOM 1600 O O . GLU A 1 201 ? 18.982 5.313 -21.627 1.00 96.50 201 GLU A O 1
ATOM 1605 N N . ALA A 1 202 ? 19.175 6.299 -19.622 1.00 97.12 202 ALA A N 1
ATOM 1606 C CA . ALA A 1 202 ? 20.429 5.634 -19.274 1.00 97.12 202 ALA A CA 1
ATOM 1607 C C . ALA A 1 202 ? 20.281 4.113 -19.057 1.00 97.12 202 ALA A C 1
ATOM 1609 O O . ALA A 1 202 ? 21.249 3.373 -19.223 1.00 97.12 202 ALA A O 1
ATOM 1610 N N . ASN A 1 203 ? 19.087 3.627 -18.690 1.00 96.56 203 ASN A N 1
ATOM 1611 C CA . ASN A 1 203 ? 18.857 2.236 -18.283 1.00 96.56 203 ASN A CA 1
ATOM 1612 C C . ASN A 1 203 ? 17.627 1.604 -18.961 1.00 96.56 203 ASN A C 1
ATOM 1614 O O . ASN A 1 203 ? 16.882 0.848 -18.330 1.00 96.56 203 ASN A O 1
ATOM 1618 N N . GLN A 1 204 ? 17.424 1.869 -20.256 1.00 96.50 204 GLN A N 1
ATOM 1619 C CA . GLN A 1 204 ? 16.220 1.456 -20.999 1.00 96.50 204 GLN A CA 1
ATOM 1620 C C . GLN A 1 204 ? 15.894 -0.038 -20.871 1.00 96.50 204 GLN A C 1
ATOM 1622 O O . GLN A 1 204 ? 14.730 -0.409 -20.724 1.00 96.50 204 GLN A O 1
ATOM 1627 N N . HIS A 1 205 ? 16.911 -0.906 -20.891 1.00 96.69 205 HIS A N 1
ATOM 1628 C CA . HIS A 1 205 ? 16.719 -2.352 -20.765 1.00 96.69 205 HIS A CA 1
ATOM 1629 C C . HIS A 1 205 ? 16.156 -2.750 -19.387 1.00 96.69 205 HIS A C 1
ATOM 1631 O O . HIS A 1 205 ? 15.254 -3.584 -19.306 1.00 96.69 205 HIS A O 1
ATOM 1637 N N . LEU A 1 206 ? 16.636 -2.125 -18.303 1.00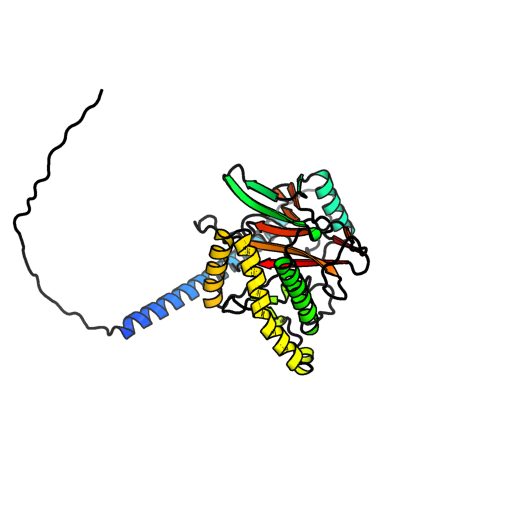 95.94 206 LEU A N 1
ATOM 1638 C CA . LEU A 1 206 ? 16.137 -2.370 -16.946 1.00 95.94 206 LEU A CA 1
ATOM 1639 C C . LEU A 1 206 ? 14.722 -1.826 -16.770 1.00 95.94 206 LEU A C 1
ATOM 1641 O O . LEU A 1 206 ? 13.899 -2.484 -16.133 1.00 95.94 206 LEU A O 1
ATOM 1645 N N . TYR A 1 207 ? 14.441 -0.653 -17.342 1.00 97.00 207 TYR A N 1
ATOM 1646 C CA . TYR A 1 207 ? 13.109 -0.058 -17.313 1.00 97.00 207 TYR A CA 1
ATOM 1647 C C . TYR A 1 207 ? 12.095 -0.908 -18.085 1.00 97.00 207 TYR A C 1
ATOM 1649 O O . TYR A 1 207 ? 11.019 -1.195 -17.572 1.00 97.00 207 TYR A O 1
ATOM 1657 N N . THR A 1 208 ? 12.458 -1.380 -19.280 1.00 96.44 208 THR A N 1
ATOM 1658 C CA . THR A 1 208 ? 11.599 -2.253 -20.097 1.00 96.44 208 THR A CA 1
ATOM 1659 C C . THR A 1 208 ? 11.259 -3.531 -19.338 1.00 96.44 208 THR A C 1
ATOM 1661 O O . THR A 1 2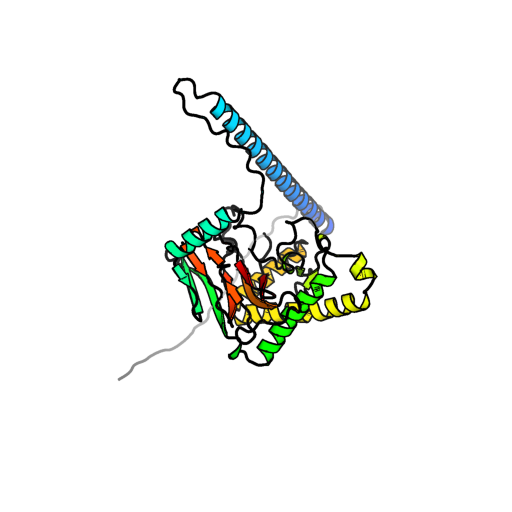08 ? 10.084 -3.829 -19.152 1.00 96.44 208 THR A O 1
ATOM 1664 N N . LYS A 1 209 ? 12.270 -4.211 -18.779 1.00 96.00 209 LYS A N 1
ATOM 1665 C CA . LYS A 1 209 ? 12.063 -5.403 -17.947 1.00 96.00 209 LYS A CA 1
ATOM 1666 C C . LYS A 1 209 ? 11.190 -5.117 -16.720 1.00 96.00 209 LYS A C 1
ATOM 1668 O O . LYS A 1 209 ? 10.371 -5.937 -16.329 1.00 96.00 209 LYS A O 1
ATOM 1673 N N . LEU A 1 210 ? 11.359 -3.954 -16.087 1.00 96.25 210 LEU A N 1
ATOM 1674 C CA . LEU A 1 210 ? 10.504 -3.542 -14.972 1.00 96.25 210 LEU A CA 1
ATOM 1675 C C . LEU A 1 210 ? 9.045 -3.355 -15.414 1.00 96.25 210 LEU A C 1
ATOM 1677 O O . LEU A 1 210 ? 8.140 -3.767 -14.699 1.00 96.25 210 LEU A O 1
ATOM 1681 N N . MET A 1 211 ? 8.796 -2.751 -16.574 1.00 95.00 211 MET A N 1
ATOM 1682 C CA . MET A 1 211 ? 7.433 -2.566 -17.078 1.00 95.00 211 MET A CA 1
ATOM 1683 C C . MET A 1 211 ? 6.808 -3.876 -17.583 1.00 95.00 211 MET A C 1
ATOM 1685 O O . MET A 1 211 ? 5.595 -4.027 -17.482 1.00 95.00 211 MET A O 1
ATOM 1689 N N . GLU A 1 212 ? 7.592 -4.854 -18.040 1.00 95.44 212 GLU A N 1
ATOM 1690 C CA . GLU A 1 212 ? 7.110 -6.225 -18.294 1.00 95.44 212 G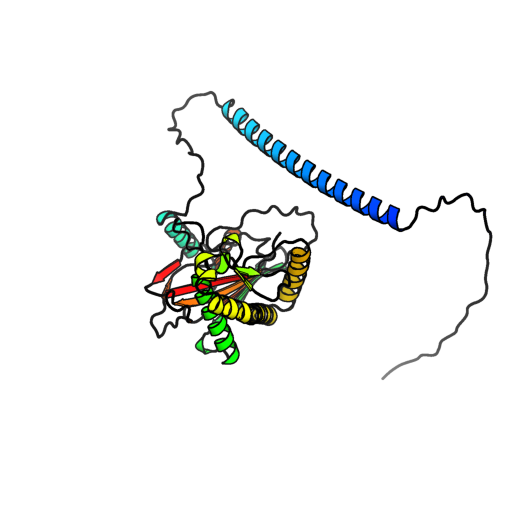LU A CA 1
ATOM 1691 C C . GLU A 1 212 ? 6.612 -6.893 -16.999 1.00 95.44 212 GLU A C 1
ATOM 1693 O O . GLU A 1 212 ? 5.528 -7.473 -16.969 1.00 95.44 212 GLU A O 1
ATOM 1698 N N . ASP A 1 213 ? 7.348 -6.718 -15.896 1.00 97.50 213 ASP A N 1
ATOM 1699 C CA . ASP A 1 213 ? 6.983 -7.221 -14.564 1.00 97.50 213 ASP A CA 1
ATOM 1700 C C . ASP A 1 213 ? 5.712 -6.551 -13.982 1.00 97.50 213 ASP A C 1
ATOM 1702 O O . ASP A 1 213 ? 5.083 -7.081 -13.059 1.00 97.50 213 ASP A O 1
ATOM 1706 N N . SER A 1 214 ? 5.299 -5.395 -14.516 1.00 97.06 214 SER A N 1
ATOM 1707 C CA . SER A 1 214 ? 4.182 -4.604 -13.977 1.00 97.06 214 SER A CA 1
ATOM 1708 C C . SER A 1 214 ? 2.811 -5.272 -14.120 1.00 97.06 214 SER A C 1
ATOM 1710 O O . SER A 1 214 ? 1.918 -5.017 -13.309 1.00 97.06 214 SER A O 1
ATOM 1712 N N . GLU A 1 215 ? 2.636 -6.150 -15.113 1.00 96.56 215 GLU A N 1
ATOM 1713 C CA . GLU A 1 215 ? 1.415 -6.943 -15.285 1.00 96.56 215 GLU A CA 1
ATOM 1714 C C . GLU A 1 215 ? 1.247 -7.958 -14.160 1.00 96.56 215 GLU A C 1
ATOM 1716 O O . GLU A 1 215 ? 0.162 -8.101 -13.590 1.00 96.56 215 GLU A O 1
ATOM 1721 N N . ARG A 1 216 ? 2.347 -8.622 -13.790 1.00 97.75 216 ARG A N 1
ATOM 1722 C CA . ARG A 1 216 ? 2.360 -9.550 -12.663 1.00 97.75 216 ARG A CA 1
ATOM 1723 C C . ARG A 1 216 ? 2.072 -8.809 -11.361 1.00 97.75 216 ARG A C 1
ATOM 1725 O O . ARG A 1 216 ? 1.254 -9.278 -10.577 1.00 97.75 216 ARG A O 1
ATOM 1732 N N . ALA A 1 217 ? 2.672 -7.635 -11.153 1.00 98.06 217 ALA A N 1
ATOM 1733 C CA . ALA A 1 217 ? 2.406 -6.818 -9.968 1.00 98.06 217 ALA A CA 1
ATOM 1734 C C . ALA A 1 217 ? 0.924 -6.406 -9.879 1.00 98.06 217 ALA A C 1
ATOM 1736 O O . ALA A 1 217 ? 0.287 -6.596 -8.843 1.00 98.06 217 ALA A O 1
ATOM 1737 N N . GLY A 1 218 ? 0.346 -5.911 -10.980 1.00 96.88 218 GLY A N 1
ATOM 1738 C CA . GLY A 1 218 ? -1.078 -5.575 -11.050 1.00 96.88 218 GLY A CA 1
ATOM 1739 C C . GLY A 1 218 ? -1.991 -6.782 -10.805 1.00 96.88 218 GLY A C 1
ATOM 1740 O O . GLY A 1 218 ? -2.990 -6.665 -10.093 1.00 96.88 218 GLY A O 1
ATOM 1741 N N . SER A 1 219 ? -1.623 -7.952 -11.331 1.00 97.56 219 SER A N 1
ATOM 1742 C CA . SER A 1 219 ? -2.368 -9.201 -11.135 1.00 97.56 219 SER A CA 1
ATOM 1743 C C . SER A 1 219 ? -2.357 -9.650 -9.678 1.00 97.56 219 SER A C 1
ATOM 1745 O O . SER A 1 219 ? -3.426 -9.904 -9.132 1.00 97.56 219 SER A O 1
ATOM 1747 N N . ILE A 1 220 ? -1.199 -9.647 -9.007 1.00 98.31 220 ILE A N 1
ATOM 1748 C CA . ILE A 1 220 ? -1.104 -10.004 -7.581 1.00 98.31 220 ILE A CA 1
ATOM 1749 C C . ILE A 1 220 ? -1.976 -9.073 -6.730 1.00 98.31 220 ILE A C 1
ATOM 1751 O O . ILE A 1 220 ? -2.689 -9.539 -5.840 1.00 98.31 220 ILE A O 1
ATOM 1755 N N . LEU A 1 221 ? -1.971 -7.764 -7.009 1.00 97.56 221 LEU A N 1
ATOM 1756 C CA . LEU A 1 221 ? -2.814 -6.802 -6.294 1.00 97.56 221 LEU A CA 1
ATOM 1757 C C . LEU A 1 221 ? -4.311 -7.092 -6.479 1.00 97.56 221 LEU A C 1
ATOM 1759 O O . LEU A 1 221 ? -5.055 -7.136 -5.497 1.00 97.56 221 LEU A O 1
ATOM 1763 N N . TRP A 1 222 ? -4.757 -7.329 -7.717 1.00 96.88 222 TRP A N 1
ATOM 1764 C CA . TRP A 1 222 ? -6.157 -7.657 -7.992 1.00 96.88 222 TRP A CA 1
ATOM 1765 C C . TRP A 1 222 ? -6.571 -9.016 -7.431 1.00 96.88 222 TRP A C 1
ATOM 1767 O O . TRP A 1 222 ? -7.676 -9.131 -6.905 1.00 96.88 222 TRP A O 1
ATOM 1777 N N . GLU A 1 223 ? -5.712 -10.030 -7.507 1.00 97.56 223 GLU A N 1
ATOM 1778 C CA . GLU A 1 223 ? -5.959 -11.354 -6.927 1.00 97.56 223 GLU A CA 1
ATOM 1779 C C . GLU A 1 223 ? -6.051 -11.281 -5.403 1.00 97.56 223 GLU A C 1
ATOM 1781 O O . GLU A 1 223 ? -6.971 -11.853 -4.816 1.00 97.56 223 GLU A O 1
ATOM 1786 N N . THR A 1 224 ? -5.160 -10.521 -4.759 1.00 97.81 224 THR A N 1
ATOM 1787 C CA . THR A 1 224 ? -5.183 -10.309 -3.304 1.00 97.81 224 THR A CA 1
ATOM 1788 C C . THR A 1 224 ? -6.470 -9.604 -2.884 1.00 97.81 224 THR A C 1
ATOM 1790 O O . THR A 1 224 ? -7.159 -10.068 -1.975 1.00 97.81 224 THR A O 1
ATOM 1793 N N . PHE A 1 225 ? -6.857 -8.532 -3.585 1.00 97.00 225 PHE A N 1
ATOM 1794 C CA . PHE A 1 225 ? -8.107 -7.826 -3.306 1.00 97.00 225 PHE A CA 1
ATOM 1795 C C . PHE A 1 225 ? -9.332 -8.721 -3.562 1.00 97.00 225 PHE A C 1
ATOM 1797 O O . PHE A 1 225 ? -10.239 -8.772 -2.736 1.00 97.00 225 PHE A O 1
A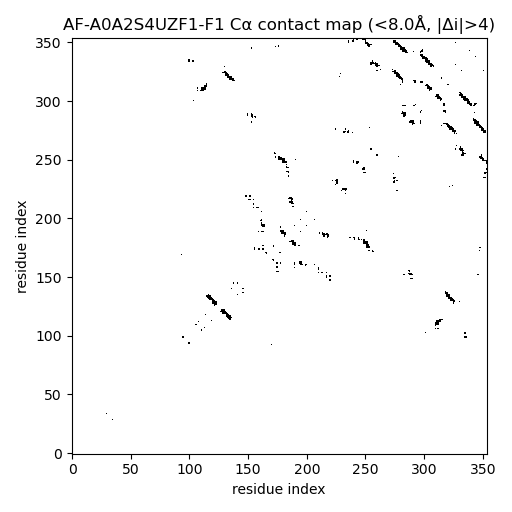TOM 1804 N N . SER A 1 226 ? -9.354 -9.488 -4.653 1.00 96.69 226 SER A N 1
ATOM 1805 C CA . SER A 1 226 ? -10.477 -10.384 -4.979 1.00 96.69 226 SER A CA 1
ATOM 1806 C C . SER A 1 226 ? -10.605 -11.539 -3.984 1.00 96.69 226 SER A C 1
ATOM 1808 O O . SER A 1 226 ? -11.714 -11.908 -3.605 1.00 96.69 226 SER A O 1
ATOM 1810 N N . THR A 1 227 ? -9.481 -12.076 -3.508 1.00 96.38 227 THR A N 1
ATOM 1811 C CA . THR A 1 227 ? -9.458 -13.114 -2.467 1.00 96.38 227 THR A CA 1
ATOM 1812 C C . THR A 1 227 ? -9.996 -12.571 -1.147 1.00 96.38 227 THR A C 1
ATOM 1814 O O . THR A 1 227 ? -10.772 -13.243 -0.472 1.00 96.38 227 THR A O 1
ATOM 1817 N N . PHE A 1 228 ? -9.625 -11.339 -0.794 1.00 95.44 228 PHE A N 1
ATOM 1818 C CA . PHE A 1 228 ? -10.044 -10.722 0.458 1.00 95.44 228 PHE A CA 1
ATOM 1819 C C . PHE A 1 228 ? -11.496 -10.215 0.428 1.00 95.44 228 PHE A C 1
ATOM 1821 O O . PHE A 1 228 ? -12.236 -10.375 1.397 1.00 95.44 228 PHE A O 1
ATOM 1828 N N . ALA A 1 229 ? -11.927 -9.608 -0.681 1.00 93.75 229 ALA A N 1
ATOM 1829 C CA . ALA A 1 229 ? -13.217 -8.933 -0.798 1.00 93.75 229 ALA A CA 1
ATOM 1830 C C . ALA A 1 229 ? -13.783 -8.979 -2.229 1.00 93.75 229 ALA A C 1
ATOM 1832 O O . ALA A 1 229 ? -14.097 -7.948 -2.820 1.00 93.75 229 ALA A O 1
ATOM 1833 N N . ASN A 1 230 ? -13.947 -10.188 -2.765 1.00 94.31 230 ASN A N 1
ATOM 1834 C CA . ASN A 1 230 ? -14.433 -10.521 -4.112 1.00 94.31 230 ASN A CA 1
ATOM 1835 C C . ASN A 1 230 ? -15.378 -9.482 -4.762 1.00 94.31 230 ASN A C 1
ATOM 1837 O O . ASN A 1 230 ? -15.000 -8.790 -5.705 1.00 94.31 230 ASN A O 1
ATOM 1841 N N . VAL A 1 231 ? -16.584 -9.298 -4.210 1.00 92.06 231 VAL A N 1
ATOM 1842 C CA . VAL A 1 231 ? -17.595 -8.381 -4.776 1.00 92.06 231 VAL A CA 1
ATOM 1843 C C . VAL A 1 231 ? -17.114 -6.923 -4.793 1.00 92.06 231 VAL A C 1
ATOM 1845 O O . VAL A 1 231 ? -17.411 -6.180 -5.729 1.00 92.06 231 VAL A O 1
ATOM 1848 N N . ALA A 1 232 ? -16.369 -6.501 -3.769 1.00 92.56 232 ALA A N 1
ATOM 1849 C CA . ALA A 1 232 ? -15.805 -5.158 -3.699 1.00 92.56 232 ALA A CA 1
ATOM 1850 C C . ALA A 1 232 ? -14.736 -4.951 -4.778 1.00 92.56 232 ALA A C 1
ATOM 1852 O O . ALA A 1 232 ? -14.785 -3.949 -5.489 1.00 92.56 232 ALA A O 1
ATOM 1853 N N . ALA A 1 233 ? -13.833 -5.921 -4.946 1.00 94.88 233 ALA A N 1
ATOM 1854 C CA . ALA A 1 233 ? -12.787 -5.883 -5.961 1.00 94.88 233 ALA A CA 1
ATOM 1855 C C . ALA A 1 233 ? -13.375 -5.775 -7.374 1.00 94.88 233 ALA A C 1
ATOM 1857 O O . ALA A 1 233 ? -12.982 -4.897 -8.144 1.00 94.88 233 ALA A O 1
ATOM 1858 N N . ASP A 1 234 ? -14.382 -6.593 -7.685 1.00 93.69 234 ASP A N 1
ATOM 1859 C CA . ASP A 1 234 ? -15.074 -6.569 -8.974 1.00 93.69 234 ASP A CA 1
ATOM 1860 C C . ASP A 1 234 ? -15.750 -5.224 -9.255 1.00 93.69 234 ASP A C 1
ATOM 1862 O O . ASP A 1 234 ? -15.629 -4.674 -10.356 1.00 93.69 234 ASP A O 1
ATOM 1866 N N . ASN A 1 235 ? -16.461 -4.677 -8.267 1.00 92.25 235 ASN A N 1
ATOM 1867 C CA . ASN A 1 235 ? -17.149 -3.397 -8.408 1.00 92.25 235 ASN A CA 1
ATOM 1868 C C . ASN A 1 235 ? -16.154 -2.248 -8.603 1.00 92.25 235 ASN A C 1
ATOM 1870 O O . ASN A 1 235 ? -16.324 -1.439 -9.520 1.00 92.25 235 ASN A O 1
ATOM 1874 N N . THR A 1 236 ? -15.086 -2.208 -7.804 1.00 92.38 236 THR A N 1
ATOM 1875 C CA . THR A 1 236 ? -14.029 -1.198 -7.917 1.00 92.38 236 THR A CA 1
ATOM 1876 C C . THR A 1 236 ? -13.318 -1.295 -9.262 1.00 92.38 236 THR A C 1
ATOM 1878 O O . THR A 1 236 ? -13.170 -0.286 -9.950 1.00 92.38 236 THR A O 1
ATOM 1881 N N . ARG A 1 237 ? -12.973 -2.504 -9.718 1.00 91.56 237 ARG A N 1
ATOM 1882 C CA . ARG A 1 237 ? -12.324 -2.708 -11.018 1.00 91.56 237 ARG A CA 1
ATOM 1883 C C . ARG A 1 237 ? -13.215 -2.289 -12.189 1.00 91.56 237 ARG A C 1
ATOM 1885 O O . ARG A 1 237 ? -12.736 -1.629 -13.110 1.00 91.56 237 ARG A O 1
ATOM 1892 N N . LYS A 1 238 ? -14.513 -2.621 -12.161 1.00 90.94 238 LYS A N 1
ATOM 1893 C CA . LYS A 1 238 ? -15.491 -2.162 -13.170 1.00 90.94 238 LYS A CA 1
ATOM 1894 C C . LYS A 1 238 ? -15.582 -0.637 -13.204 1.00 90.94 238 LYS A C 1
ATOM 1896 O O . LYS A 1 238 ? -15.588 -0.049 -14.285 1.00 90.94 238 LYS A O 1
ATOM 1901 N N . HIS A 1 239 ? -15.620 -0.002 -12.034 1.00 89.81 239 HIS A N 1
ATOM 1902 C CA . HIS A 1 239 ? -15.677 1.450 -11.925 1.00 89.81 239 HIS A CA 1
ATOM 1903 C C . HIS A 1 239 ? -14.407 2.110 -12.486 1.00 89.81 239 HIS A C 1
ATOM 1905 O O . HIS A 1 239 ? -14.496 3.004 -13.326 1.00 89.81 239 HIS A O 1
ATOM 1911 N N . MET A 1 240 ? -13.225 1.616 -12.108 1.00 89.25 240 MET A N 1
ATOM 1912 C CA . MET A 1 240 ? -11.945 2.125 -12.610 1.00 89.25 240 MET A CA 1
ATOM 1913 C C . MET A 1 240 ? -11.811 1.984 -14.128 1.00 89.25 240 MET A C 1
ATOM 1915 O O . MET A 1 240 ? -11.360 2.923 -14.775 1.00 89.25 240 MET A O 1
ATOM 1919 N N . LYS A 1 241 ? -12.264 0.870 -14.722 1.00 89.50 241 LYS A N 1
ATOM 1920 C CA . LYS A 1 241 ? -12.276 0.698 -16.187 1.00 89.50 241 LYS A CA 1
ATOM 1921 C C . LYS A 1 241 ? -13.126 1.758 -16.888 1.00 89.50 241 LYS A C 1
ATOM 1923 O O . LYS A 1 241 ? -12.668 2.378 -17.843 1.00 89.50 241 LYS A O 1
ATOM 1928 N N . LYS A 1 242 ? -14.329 2.026 -16.372 1.00 88.25 242 LYS A N 1
ATOM 1929 C CA . LYS A 1 242 ? -15.220 3.070 -16.906 1.00 88.25 242 LYS A CA 1
ATOM 1930 C C . LYS A 1 242 ? -14.587 4.467 -16.829 1.00 88.25 242 LYS A C 1
ATOM 1932 O O . LYS A 1 242 ? -14.752 5.282 -17.735 1.00 88.25 242 LYS A O 1
ATOM 1937 N N . LEU A 1 243 ? -13.860 4.762 -15.753 1.00 84.44 243 LEU A N 1
ATOM 1938 C CA . LEU A 1 243 ? -13.154 6.037 -15.601 1.00 84.44 243 LEU A CA 1
ATOM 1939 C C . LEU A 1 243 ? -11.912 6.130 -16.497 1.00 84.44 243 LEU A C 1
ATOM 1941 O O . LEU A 1 243 ? -11.650 7.190 -17.071 1.00 84.44 243 LEU A O 1
ATOM 1945 N N . ALA A 1 244 ? -11.209 5.018 -16.705 1.00 85.06 244 ALA A N 1
ATOM 1946 C CA . ALA A 1 244 ? -10.066 4.945 -17.607 1.00 85.06 244 ALA A CA 1
ATOM 1947 C C . ALA A 1 244 ? -10.458 5.196 -19.073 1.00 85.06 244 ALA A C 1
ATOM 1949 O O . ALA A 1 244 ? -9.718 5.870 -19.794 1.00 85.06 244 ALA A O 1
ATOM 1950 N N . GLU A 1 245 ? -11.652 4.767 -19.502 1.00 81.88 245 GLU A N 1
ATOM 1951 C CA . GLU A 1 245 ? -12.235 5.146 -20.804 1.00 81.88 245 GLU A CA 1
ATOM 1952 C C . GLU A 1 245 ? -12.399 6.668 -20.947 1.00 81.88 245 GLU A C 1
ATOM 1954 O O . GLU A 1 245 ? -12.282 7.217 -22.043 1.00 81.88 245 GLU A O 1
ATOM 1959 N N . SER A 1 246 ? -12.617 7.364 -19.828 1.00 78.50 246 SER A N 1
ATOM 1960 C CA . SER A 1 246 ? -12.707 8.827 -19.757 1.00 78.50 246 SER A CA 1
ATOM 1961 C C . SER A 1 246 ? -11.344 9.510 -19.562 1.00 78.50 246 SER A C 1
ATOM 1963 O O . SER A 1 246 ? -11.283 10.733 -19.442 1.00 78.50 246 SER A O 1
ATOM 1965 N N . GLY A 1 247 ? -10.249 8.741 -19.555 1.00 74.69 247 GLY A N 1
ATOM 1966 C CA . GLY A 1 247 ? -8.876 9.224 -19.400 1.00 74.69 247 GLY A CA 1
ATOM 1967 C C . GLY A 1 247 ? -8.425 9.447 -17.956 1.00 74.69 247 GLY A C 1
ATOM 1968 O O . GLY A 1 247 ? -7.325 9.956 -17.756 1.00 74.69 247 GLY A O 1
ATOM 1969 N N . LEU A 1 248 ? -9.240 9.075 -16.964 1.00 69.75 248 LEU A N 1
ATOM 1970 C CA . LEU A 1 248 ? -8.877 9.156 -15.551 1.00 69.75 248 LEU A CA 1
ATOM 1971 C C . LEU A 1 248 ? -8.191 7.858 -15.123 1.00 69.75 248 LEU A C 1
ATOM 1973 O O . LEU A 1 248 ? -8.780 6.782 -15.184 1.00 69.75 248 LEU A O 1
ATOM 1977 N N . VAL A 1 249 ? -6.945 7.972 -14.679 1.00 74.94 249 VAL A N 1
ATOM 1978 C CA . VAL A 1 249 ? -6.156 6.869 -14.120 1.00 74.94 249 VAL A CA 1
ATOM 1979 C C . VAL A 1 249 ? -5.938 7.106 -12.632 1.00 74.94 249 VAL A C 1
ATOM 1981 O O . VAL A 1 249 ? -5.823 8.251 -12.198 1.00 74.94 249 VAL A O 1
ATOM 1984 N N . SER A 1 250 ? -5.921 6.028 -11.850 1.00 79.56 250 SER A N 1
ATOM 1985 C CA . SER A 1 250 ? -5.720 6.115 -10.402 1.00 79.56 250 SER A CA 1
ATOM 1986 C C . SER A 1 250 ? -4.279 5.826 -10.019 1.00 79.56 250 SER A C 1
ATOM 1988 O O . SER A 1 250 ? -3.674 4.914 -10.589 1.00 79.56 250 SER A O 1
ATOM 1990 N N . SER A 1 251 ? -3.756 6.566 -9.042 1.00 84.88 251 SER A N 1
ATOM 1991 C CA . SER A 1 251 ? -2.504 6.218 -8.371 1.00 84.88 251 SER A CA 1
ATOM 1992 C C . SER A 1 251 ? -2.731 5.112 -7.336 1.00 84.88 251 SER A C 1
ATOM 1994 O O . SER A 1 251 ? -3.865 4.784 -6.985 1.00 84.88 251 SER A O 1
ATOM 1996 N N . LEU A 1 252 ? -1.637 4.537 -6.839 1.00 90.62 252 LEU A N 1
ATOM 1997 C CA . LEU A 1 252 ? -1.640 3.601 -5.717 1.00 90.62 252 LEU A CA 1
ATOM 1998 C C . LEU A 1 252 ? -1.375 4.291 -4.370 1.00 90.62 252 LEU A C 1
ATOM 2000 O O . LEU A 1 252 ? -1.008 3.627 -3.397 1.00 90.62 252 LEU A O 1
ATOM 2004 N N . ALA A 1 253 ? -1.528 5.619 -4.323 1.00 87.94 253 ALA A N 1
ATOM 2005 C CA . ALA A 1 253 ? -1.180 6.439 -3.173 1.00 87.94 253 ALA A CA 1
ATOM 2006 C C . ALA A 1 253 ? -1.927 5.976 -1.919 1.00 87.94 253 ALA A C 1
ATOM 2008 O O . ALA A 1 253 ? -3.157 5.986 -1.866 1.00 87.94 253 ALA A O 1
ATOM 2009 N N . PHE A 1 254 ? -1.176 5.611 -0.885 1.00 85.88 254 PHE A N 1
ATOM 2010 C CA . PHE A 1 254 ? -1.752 5.377 0.430 1.00 85.88 254 PHE A CA 1
ATOM 2011 C C . PHE A 1 254 ? -2.092 6.714 1.109 1.00 85.88 254 PHE A C 1
ATOM 2013 O O . PHE A 1 254 ? -1.343 7.681 0.933 1.00 85.88 254 PHE A O 1
ATOM 2020 N N . PRO A 1 255 ? -3.171 6.803 1.910 1.00 80.44 255 PRO A N 1
ATOM 2021 C CA . PRO A 1 255 ? -3.527 8.010 2.665 1.00 80.44 255 PRO A CA 1
ATOM 2022 C C . PRO A 1 255 ? -2.569 8.239 3.854 1.00 80.44 255 PRO A C 1
ATOM 2024 O O . PRO A 1 255 ? -2.941 8.129 5.025 1.00 80.44 255 PRO A O 1
ATOM 2027 N N . SER A 1 256 ? -1.300 8.512 3.540 1.00 63.00 256 SER A N 1
ATOM 2028 C CA . SER A 1 256 ? -0.199 8.660 4.497 1.00 63.00 256 SER A CA 1
ATOM 2029 C C . SER A 1 256 ? -0.043 10.093 5.011 1.00 63.00 256 SER A C 1
ATOM 2031 O O . SER A 1 256 ? 0.304 10.266 6.173 1.00 63.00 256 SER A O 1
ATOM 2033 N N . ASN A 1 257 ? -0.305 11.111 4.174 1.00 51.94 257 ASN A N 1
ATOM 2034 C CA . ASN A 1 257 ? 0.127 12.499 4.437 1.00 51.94 257 ASN A CA 1
ATOM 2035 C C . ASN A 1 257 ? -0.990 13.551 4.359 1.00 51.94 257 ASN A C 1
ATOM 2037 O O . ASN A 1 257 ? -0.737 14.743 4.520 1.00 51.94 257 ASN A O 1
ATOM 2041 N N . SER A 1 258 ? -2.223 13.128 4.114 1.00 50.78 258 SER A N 1
ATOM 2042 C CA . SER A 1 258 ? -3.389 14.001 4.136 1.00 50.78 258 SER A CA 1
ATOM 2043 C C . SER A 1 258 ? -4.559 13.225 4.709 1.00 50.78 258 SER A C 1
ATOM 2045 O O . SER A 1 258 ? -4.862 12.117 4.262 1.00 50.78 258 SER A O 1
ATOM 2047 N N . PHE A 1 259 ? -5.208 13.809 5.716 1.00 50.22 259 PHE A N 1
ATOM 2048 C CA . PHE A 1 259 ? -6.552 13.385 6.069 1.00 50.22 259 PHE A CA 1
ATOM 2049 C C . PHE A 1 259 ? -7.448 13.616 4.854 1.00 50.22 259 PHE A C 1
ATOM 2051 O O . PHE A 1 259 ? -7.234 14.570 4.103 1.00 50.22 259 PHE A O 1
ATOM 2058 N N . TYR A 1 260 ? -8.389 12.695 4.654 1.00 51.19 260 TYR A N 1
ATOM 2059 C CA . TYR A 1 260 ? -9.499 12.801 3.710 1.00 51.19 260 TYR A CA 1
ATOM 2060 C C . TYR A 1 260 ? -9.852 14.263 3.381 1.00 51.19 260 TYR A C 1
ATOM 2062 O O . TYR A 1 260 ? -10.200 15.036 4.273 1.00 51.19 260 TYR A O 1
ATOM 2070 N N . ASN A 1 261 ? -9.742 14.644 2.106 1.00 50.06 261 ASN A N 1
ATOM 2071 C CA . ASN A 1 261 ? -10.333 15.894 1.644 1.00 50.06 261 ASN A CA 1
ATOM 2072 C C . ASN A 1 261 ? -11.844 15.678 1.603 1.00 50.06 261 ASN A C 1
ATOM 2074 O O . ASN A 1 261 ? -12.276 14.737 0.936 1.00 50.06 261 ASN A O 1
ATOM 2078 N N . ASP A 1 262 ? -12.611 16.546 2.269 1.00 45.03 262 ASP A N 1
ATOM 2079 C CA . ASP A 1 262 ? -14.073 16.605 2.170 1.00 45.03 262 ASP A CA 1
ATOM 2080 C C . ASP A 1 262 ? -14.480 16.847 0.712 1.00 45.03 262 ASP A C 1
ATOM 2082 O O . ASP A 1 262 ? -14.712 17.966 0.251 1.00 45.03 262 ASP A O 1
ATOM 2086 N N . LEU A 1 263 ? -14.551 15.767 -0.057 1.00 47.56 263 LEU A N 1
ATOM 2087 C CA . LEU A 1 263 ? -15.338 15.741 -1.264 1.00 47.56 263 LEU A CA 1
ATOM 2088 C C . LEU A 1 263 ? -16.771 15.614 -0.770 1.00 47.56 263 LEU A C 1
ATOM 2090 O O . LEU A 1 263 ? -17.229 14.529 -0.424 1.00 47.56 263 LEU A O 1
ATOM 2094 N N . HIS A 1 264 ? -17.454 16.756 -0.683 1.00 43.62 264 HIS A N 1
ATOM 2095 C CA . HIS A 1 264 ? -18.906 16.792 -0.609 1.00 43.62 264 HIS A CA 1
ATOM 2096 C C . HIS A 1 264 ? -19.441 16.092 -1.860 1.00 43.62 264 HIS A C 1
ATOM 2098 O O . HIS A 1 264 ? -19.596 16.704 -2.918 1.00 43.62 264 HIS A O 1
ATOM 2104 N N . LEU A 1 265 ? -19.650 14.783 -1.756 1.00 47.91 265 LEU A N 1
ATOM 2105 C CA . LEU A 1 265 ? -20.529 14.071 -2.659 1.00 47.91 265 LEU A CA 1
ATOM 2106 C C . LEU A 1 265 ? -21.923 14.620 -2.370 1.00 47.91 265 LEU A C 1
ATOM 2108 O O . LEU A 1 265 ? -22.355 14.630 -1.216 1.00 47.91 265 LEU A O 1
ATOM 2112 N N . ASP A 1 266 ? -22.578 15.156 -3.399 1.00 43.69 266 ASP A N 1
ATOM 2113 C CA 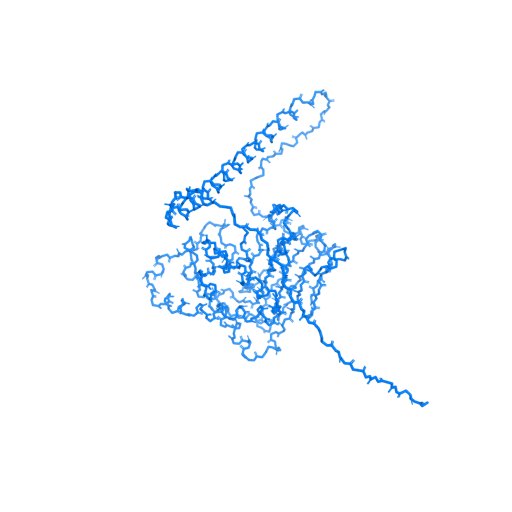. ASP A 1 266 ? -23.984 15.525 -3.306 1.00 43.69 266 ASP A CA 1
ATOM 2114 C C . ASP A 1 266 ? -24.728 14.291 -2.754 1.00 43.69 266 ASP A C 1
ATOM 2116 O O . ASP A 1 266 ? -24.647 13.215 -3.350 1.00 43.69 266 ASP A O 1
ATOM 2120 N N . GLU A 1 267 ? -25.414 14.419 -1.609 1.00 47.09 267 GLU A N 1
ATOM 2121 C CA . GLU A 1 267 ? -26.158 13.313 -0.965 1.00 47.09 267 GLU A CA 1
ATOM 2122 C C . GLU A 1 267 ? -27.253 12.716 -1.881 1.00 47.09 267 GLU A C 1
ATOM 2124 O O . GLU A 1 267 ? -27.831 11.679 -1.563 1.00 47.09 267 GLU A O 1
ATOM 2129 N N . ASP A 1 268 ? -27.505 13.358 -3.026 1.00 44.44 268 ASP A N 1
ATOM 2130 C CA . ASP A 1 268 ? -28.544 13.053 -4.008 1.00 44.44 268 ASP A CA 1
ATOM 2131 C C . ASP A 1 268 ? -28.145 12.019 -5.082 1.00 44.44 268 ASP A C 1
ATOM 2133 O O . ASP A 1 268 ? -28.973 11.698 -5.938 1.00 44.44 268 ASP A O 1
ATOM 2137 N N . ASP A 1 269 ? -26.912 11.493 -5.097 1.00 48.38 269 ASP A N 1
ATOM 2138 C CA . ASP A 1 269 ? -26.571 10.372 -5.986 1.00 48.38 269 ASP A CA 1
ATOM 2139 C C . ASP A 1 269 ? -26.704 9.045 -5.221 1.00 48.38 269 ASP A C 1
ATOM 2141 O O . ASP A 1 269 ? -25.845 8.697 -4.412 1.00 48.38 269 ASP A O 1
ATOM 2145 N N . ASP A 1 270 ? -27.742 8.255 -5.533 1.00 47.00 270 ASP A N 1
ATOM 2146 C CA . ASP A 1 270 ? -27.975 6.859 -5.086 1.00 47.00 270 ASP A CA 1
ATOM 2147 C C . ASP A 1 270 ? -26.801 5.893 -5.406 1.00 47.00 270 ASP A C 1
ATOM 2149 O O . ASP A 1 270 ? -26.877 4.669 -5.231 1.00 47.00 270 ASP A O 1
ATOM 2153 N N . SER A 1 271 ? -25.689 6.417 -5.915 1.00 61.62 271 SER A N 1
ATOM 2154 C CA . SER A 1 271 ? -24.461 5.693 -6.166 1.00 61.62 271 SER A CA 1
ATOM 2155 C C . SER A 1 271 ? -23.820 5.228 -4.850 1.00 61.62 271 SER A C 1
ATOM 2157 O O . SER A 1 271 ? -23.361 6.015 -4.030 1.00 61.62 271 SER A O 1
ATOM 2159 N N . ASN A 1 272 ? -23.751 3.910 -4.641 1.00 73.62 272 ASN A N 1
ATOM 2160 C CA . ASN A 1 272 ? -22.821 3.351 -3.661 1.00 73.62 272 ASN A CA 1
ATOM 2161 C C . ASN A 1 272 ? -21.406 3.464 -4.252 1.00 73.62 272 ASN A C 1
ATOM 2163 O O . ASN A 1 272 ? -21.126 2.769 -5.240 1.00 73.62 272 ASN A O 1
ATOM 2167 N N . PRO A 1 273 ? -20.519 4.303 -3.691 1.00 82.56 273 PRO A N 1
ATOM 2168 C CA . PRO A 1 273 ? -19.179 4.457 -4.225 1.00 82.56 273 PRO A CA 1
ATOM 2169 C C . PRO A 1 273 ? -18.389 3.142 -4.118 1.00 82.56 273 PRO A C 1
ATOM 2171 O O . PRO A 1 273 ? -18.640 2.327 -3.219 1.00 82.56 273 PRO A O 1
ATOM 2174 N N . PRO A 1 274 ? -17.436 2.900 -5.036 1.00 89.00 274 PRO A N 1
ATOM 2175 C CA . PRO A 1 274 ? -16.562 1.737 -4.955 1.00 89.00 274 PRO A CA 1
ATOM 2176 C C . PRO A 1 274 ? -15.736 1.766 -3.662 1.00 89.00 274 PRO A C 1
ATOM 2178 O O . PRO A 1 274 ? -15.296 2.822 -3.206 1.00 89.00 274 PRO A O 1
ATOM 2181 N N . LEU A 1 275 ? -15.507 0.588 -3.079 1.00 92.12 275 LEU A N 1
ATOM 2182 C CA . LEU A 1 275 ? -14.666 0.454 -1.892 1.00 92.12 275 LEU A CA 1
ATOM 2183 C C . LEU A 1 275 ? -13.187 0.546 -2.274 1.00 92.12 275 LEU A C 1
ATOM 2185 O O . LEU A 1 275 ? -12.775 0.066 -3.334 1.00 92.12 275 LEU A O 1
ATOM 2189 N N . SER A 1 276 ? -12.389 1.112 -1.376 1.00 93.62 276 SER A N 1
ATOM 2190 C CA . SER A 1 276 ? -10.935 1.122 -1.505 1.00 93.62 276 SER A CA 1
ATOM 2191 C C . SER A 1 276 ? -10.331 -0.120 -0.871 1.00 93.62 276 SER A C 1
ATOM 2193 O O . SER A 1 276 ? -10.863 -0.632 0.115 1.00 93.62 276 SER A O 1
ATOM 2195 N N . PHE A 1 277 ? -9.202 -0.568 -1.410 1.00 96.38 277 PHE A N 1
ATOM 2196 C CA . PHE A 1 277 ? -8.379 -1.634 -0.849 1.00 96.38 277 PHE A CA 1
ATOM 2197 C C . PHE A 1 277 ? -7.013 -1.089 -0.468 1.00 96.38 277 PHE A C 1
ATOM 2199 O O . PHE A 1 277 ? -6.359 -0.463 -1.290 1.00 96.38 277 PHE A O 1
ATOM 2206 N N . ALA A 1 278 ? -6.569 -1.349 0.751 1.00 95.56 278 ALA A N 1
ATOM 2207 C CA . ALA A 1 278 ? -5.270 -0.957 1.265 1.00 95.56 278 ALA A CA 1
ATOM 2208 C C . ALA A 1 278 ? -4.476 -2.195 1.685 1.00 95.56 278 ALA A C 1
ATOM 2210 O O . ALA A 1 278 ? -5.030 -3.148 2.233 1.00 95.56 278 ALA A O 1
ATOM 2211 N N . MET A 1 279 ? -3.168 -2.149 1.459 1.00 96.50 279 MET A N 1
ATOM 2212 C CA . MET A 1 279 ? -2.231 -3.175 1.894 1.00 96.50 279 MET A CA 1
ATOM 2213 C C . MET A 1 279 ? -0.998 -2.521 2.512 1.00 96.50 279 MET A C 1
ATOM 2215 O O . MET A 1 279 ? -0.467 -1.544 1.979 1.00 96.50 279 MET A O 1
ATOM 2219 N N . VAL A 1 280 ? -0.552 -3.070 3.641 1.00 96.62 280 VAL A N 1
ATOM 2220 C CA . VAL A 1 280 ? 0.627 -2.605 4.376 1.00 96.62 280 VAL A CA 1
ATOM 2221 C C . VAL A 1 280 ? 1.543 -3.790 4.656 1.00 96.62 280 VAL A C 1
ATOM 2223 O O . VAL A 1 280 ? 1.130 -4.740 5.320 1.00 96.62 280 VAL A O 1
ATOM 2226 N N . ILE A 1 281 ? 2.777 -3.729 4.153 1.00 97.25 281 ILE A N 1
ATOM 2227 C CA . ILE A 1 281 ? 3.783 -4.795 4.260 1.00 97.25 281 ILE A CA 1
ATOM 2228 C C . ILE A 1 281 ? 5.017 -4.245 4.988 1.00 97.25 281 ILE A C 1
ATOM 2230 O O . ILE A 1 281 ? 5.527 -3.200 4.579 1.00 97.25 281 ILE A O 1
ATOM 2234 N N . PRO A 1 282 ? 5.534 -4.901 6.042 1.00 96.75 282 PRO A N 1
ATOM 2235 C CA . PRO A 1 282 ? 6.802 -4.515 6.653 1.00 96.75 282 PRO A CA 1
ATOM 2236 C C . PRO A 1 282 ? 7.937 -4.751 5.656 1.00 96.75 282 PRO A C 1
ATOM 2238 O O . PRO A 1 282 ? 8.074 -5.850 5.128 1.00 96.75 282 PRO A O 1
ATOM 2241 N N . THR A 1 283 ? 8.755 -3.735 5.387 1.00 96.50 283 THR A N 1
ATOM 2242 C CA . THR A 1 283 ? 9.852 -3.827 4.412 1.00 96.50 283 THR A CA 1
ATOM 2243 C C . THR A 1 283 ? 11.113 -3.126 4.895 1.00 96.50 283 THR A C 1
ATOM 2245 O O . THR A 1 283 ? 11.067 -2.293 5.798 1.00 96.50 283 THR A O 1
ATOM 2248 N N . LEU A 1 284 ? 12.233 -3.414 4.243 1.00 95.06 284 LEU A N 1
ATOM 2249 C CA . LEU A 1 284 ? 13.506 -2.721 4.426 1.00 95.06 284 LEU A CA 1
ATOM 2250 C C . LEU A 1 284 ? 13.665 -1.578 3.408 1.00 95.06 284 LEU A C 1
ATOM 2252 O O . LEU A 1 284 ? 13.389 -1.768 2.221 1.00 95.06 284 LEU A O 1
ATOM 2256 N N . LYS A 1 285 ? 14.110 -0.385 3.827 1.00 92.25 285 LYS A N 1
ATOM 2257 C CA . LYS A 1 285 ? 14.247 0.794 2.946 1.00 92.25 285 LYS A CA 1
ATOM 2258 C C . LYS A 1 285 ? 15.273 0.539 1.847 1.00 92.25 285 LYS A C 1
ATOM 2260 O O . LYS A 1 285 ? 15.001 0.866 0.685 1.00 92.25 285 LYS A O 1
ATOM 2265 N N . SER A 1 286 ? 16.408 -0.050 2.223 1.00 91.56 286 SER A N 1
ATOM 2266 C CA . SER A 1 286 ? 17.581 -0.255 1.374 1.00 91.56 286 SER A CA 1
ATOM 2267 C C . SER A 1 286 ? 17.389 -1.320 0.297 1.00 91.56 286 SER A C 1
ATOM 2269 O O . SER A 1 286 ? 17.918 -1.164 -0.798 1.00 91.56 286 SER A O 1
ATOM 2271 N N . THR A 1 287 ? 16.618 -2.376 0.578 1.00 93.44 287 THR A N 1
ATOM 2272 C CA . THR A 1 287 ? 16.466 -3.527 -0.334 1.00 93.44 287 THR A CA 1
ATOM 2273 C C . THR A 1 287 ? 15.045 -3.737 -0.837 1.00 93.44 287 THR A C 1
ATOM 2275 O O . THR A 1 287 ? 14.840 -4.454 -1.815 1.00 93.44 287 THR A O 1
ATOM 2278 N N . GLY A 1 288 ? 14.050 -3.176 -0.148 1.00 93.75 288 GLY A N 1
ATOM 2279 C CA . GLY A 1 288 ? 12.644 -3.459 -0.405 1.00 93.75 288 GLY A CA 1
ATOM 2280 C C . GLY A 1 288 ? 12.198 -4.863 -0.014 1.00 93.75 288 GLY A C 1
ATOM 2281 O O . GLY A 1 288 ? 11.055 -5.196 -0.279 1.00 93.75 288 GLY A O 1
ATOM 2282 N N . LYS A 1 289 ? 13.047 -5.700 0.591 1.00 96.50 289 LYS A N 1
ATOM 2283 C CA . LYS A 1 289 ? 12.630 -7.029 1.063 1.00 96.50 289 LYS A CA 1
ATOM 2284 C C . LYS A 1 289 ? 11.637 -6.910 2.212 1.00 96.50 289 LYS A C 1
ATOM 2286 O O . LYS A 1 289 ? 11.673 -5.917 2.941 1.00 96.50 289 LYS A O 1
ATOM 2291 N N . ILE A 1 290 ? 10.799 -7.931 2.393 1.00 97.25 290 ILE A N 1
ATOM 2292 C CA . ILE A 1 290 ? 9.944 -8.041 3.576 1.00 97.25 290 ILE A CA 1
ATOM 2293 C C . ILE A 1 290 ? 10.830 -8.072 4.827 1.00 97.25 290 ILE A C 1
ATOM 2295 O O . ILE A 1 290 ? 11.747 -8.882 4.920 1.00 97.25 290 ILE A O 1
ATOM 2299 N N . GLY A 1 291 ? 10.559 -7.167 5.765 1.00 95.06 291 GLY A N 1
ATOM 2300 C CA . GLY A 1 291 ? 11.283 -7.068 7.027 1.00 95.06 291 GLY A CA 1
ATOM 2301 C C . GLY A 1 291 ? 10.721 -8.040 8.058 1.00 95.06 291 GLY A C 1
ATOM 2302 O O . GLY A 1 291 ? 9.508 -8.087 8.270 1.00 95.06 291 GLY A O 1
ATOM 2303 N N . LEU A 1 292 ? 11.603 -8.806 8.701 1.00 94.62 292 LEU A N 1
ATOM 2304 C CA . LEU A 1 292 ? 11.244 -9.760 9.746 1.00 94.62 292 LEU A CA 1
ATOM 2305 C C . LEU A 1 292 ? 11.633 -9.226 11.124 1.00 94.62 292 LEU A C 1
ATOM 2307 O O . LEU A 1 292 ? 12.733 -8.714 11.318 1.00 94.62 292 LEU A O 1
ATOM 2311 N N . GLU A 1 293 ? 10.752 -9.403 12.108 1.00 91.69 293 GLU A N 1
ATOM 2312 C CA . GLU A 1 293 ? 11.038 -9.031 13.501 1.00 91.69 293 GLU A CA 1
ATOM 2313 C C . GLU A 1 293 ? 12.245 -9.809 14.052 1.00 91.69 293 GLU A C 1
ATOM 2315 O O . GLU A 1 293 ? 13.086 -9.246 14.747 1.00 91.69 293 GLU A O 1
ATOM 2320 N N . SER A 1 294 ? 12.401 -11.078 13.652 1.00 91.31 294 SER A N 1
ATOM 2321 C CA . SER A 1 294 ? 13.564 -11.911 13.990 1.00 91.31 294 SER A CA 1
ATOM 2322 C C . SER A 1 294 ? 14.894 -11.372 13.450 1.00 91.31 294 SER A C 1
ATOM 2324 O O . SER A 1 294 ? 15.950 -11.774 13.927 1.00 91.31 294 SER A O 1
ATOM 2326 N N . GLU A 1 295 ? 14.847 -10.484 12.456 1.00 92.12 295 GLU A N 1
ATOM 2327 C CA . GLU A 1 295 ? 16.005 -9.808 11.860 1.00 92.12 295 GLU A CA 1
ATOM 2328 C C . GLU A 1 295 ? 16.152 -8.363 12.370 1.00 92.12 295 GLU A C 1
ATOM 2330 O O . GLU A 1 295 ? 16.971 -7.606 11.858 1.00 92.12 295 GLU A O 1
ATOM 2335 N N . GLY A 1 296 ? 15.368 -7.972 13.382 1.00 92.94 296 GLY A N 1
ATOM 2336 C CA . GLY A 1 296 ? 15.408 -6.641 13.984 1.00 92.94 296 GLY A CA 1
ATOM 2337 C C . GLY A 1 296 ? 14.507 -5.600 13.314 1.00 92.94 296 GLY A C 1
ATOM 2338 O O . GLY A 1 296 ? 14.597 -4.425 13.668 1.00 92.94 296 GLY A O 1
ATOM 2339 N N . HIS A 1 297 ? 13.624 -5.987 12.378 1.00 95.94 297 HIS A N 1
ATOM 2340 C CA . HIS A 1 297 ? 12.669 -5.040 11.786 1.00 95.94 297 HIS A CA 1
ATOM 2341 C C . HIS A 1 297 ? 11.745 -4.462 12.859 1.00 95.94 297 HIS A C 1
ATOM 2343 O O . HIS A 1 297 ? 11.070 -5.201 13.579 1.00 95.94 297 HIS A O 1
ATOM 2349 N N . ARG A 1 298 ? 11.691 -3.129 12.940 1.00 95.75 298 ARG A N 1
ATOM 2350 C CA . ARG A 1 298 ? 10.860 -2.417 13.910 1.00 95.75 298 ARG A CA 1
ATOM 2351 C C . ARG A 1 298 ? 10.329 -1.104 13.351 1.00 95.75 298 ARG A C 1
ATOM 2353 O O . ARG A 1 298 ? 11.080 -0.216 12.950 1.00 95.75 298 ARG A O 1
ATOM 2360 N N . VAL A 1 299 ? 9.009 -0.958 13.402 1.00 94.50 299 VAL A N 1
ATOM 2361 C CA . VAL A 1 299 ? 8.311 0.302 13.136 1.00 94.50 299 VAL A CA 1
ATOM 2362 C C . VAL A 1 299 ? 7.244 0.491 14.203 1.00 94.50 299 VAL A C 1
ATOM 2364 O O . VAL A 1 299 ? 6.292 -0.289 14.280 1.00 94.50 299 VAL A O 1
ATOM 2367 N N . ASP A 1 300 ? 7.375 1.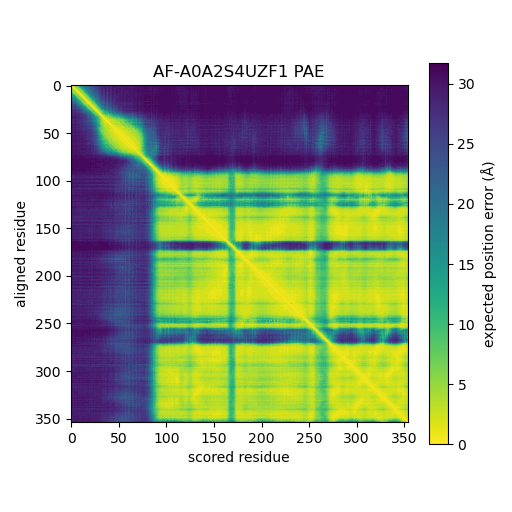556 14.982 1.00 93.12 300 ASP A N 1
ATOM 2368 C CA . ASP A 1 300 ? 6.402 1.914 16.008 1.00 93.12 300 ASP A CA 1
ATOM 2369 C C . ASP A 1 300 ? 5.394 2.932 15.438 1.00 93.12 300 ASP A C 1
ATOM 2371 O O . ASP A 1 300 ? 5.671 3.646 14.469 1.00 93.12 300 ASP A O 1
ATOM 2375 N N . ASN A 1 301 ? 4.206 3.011 16.042 1.00 92.19 301 ASN A N 1
ATOM 2376 C CA . ASN A 1 301 ? 3.138 3.948 15.666 1.00 92.19 301 ASN A CA 1
ATOM 2377 C C . ASN A 1 301 ? 2.666 3.802 14.202 1.00 92.19 301 ASN A C 1
ATOM 2379 O O . ASN A 1 301 ? 2.641 2.702 13.630 1.00 92.19 301 ASN A O 1
ATOM 2383 N N . GLY A 1 302 ? 2.218 4.905 13.597 1.00 90.44 302 GLY A N 1
ATOM 2384 C CA . GLY A 1 302 ? 1.736 4.930 12.221 1.00 90.44 302 GLY A CA 1
ATOM 2385 C C . GLY A 1 302 ? 0.385 4.253 12.016 1.00 90.44 302 GLY A C 1
ATOM 2386 O O . GLY A 1 302 ? 0.176 3.641 10.970 1.00 90.44 302 GLY A O 1
ATOM 2387 N N . GLN A 1 303 ? -0.492 4.309 13.019 1.00 92.31 303 GLN A N 1
ATOM 2388 C CA . GLN A 1 303 ? -1.831 3.734 12.976 1.00 92.31 303 GLN A CA 1
ATOM 2389 C C . GLN A 1 303 ? -2.658 4.379 11.858 1.00 92.31 303 GLN A C 1
ATOM 2391 O O . GLN A 1 303 ? -2.599 5.593 11.652 1.00 92.31 303 GLN A O 1
ATOM 2396 N N . PHE A 1 304 ? -3.472 3.575 11.177 1.00 93.31 304 PHE A N 1
ATOM 2397 C CA . PHE A 1 304 ? -4.526 4.084 10.304 1.00 93.31 304 PHE A CA 1
ATOM 2398 C C . PHE A 1 304 ? -5.749 4.425 11.152 1.00 93.31 304 PHE A C 1
ATOM 2400 O O . PHE A 1 304 ? -6.177 3.614 11.972 1.00 93.31 304 PHE A O 1
ATOM 2407 N N . VAL A 1 305 ? -6.318 5.613 10.983 1.00 92.12 305 VAL A N 1
ATOM 2408 C CA . VAL A 1 305 ? -7.360 6.136 11.871 1.00 92.12 305 VAL A CA 1
ATOM 2409 C C . VAL A 1 305 ? -8.602 6.567 11.108 1.00 92.12 305 VAL A C 1
ATOM 2411 O O . VAL A 1 305 ? -8.511 7.160 10.038 1.00 92.12 305 VAL A O 1
ATOM 2414 N N . PHE A 1 306 ? -9.760 6.320 11.718 1.00 91.12 306 PHE A N 1
ATOM 2415 C CA . PHE A 1 306 ? -11.039 6.942 11.387 1.00 91.12 306 PHE A CA 1
ATOM 2416 C C . PHE A 1 306 ? -11.389 7.936 12.511 1.00 91.12 306 PHE A C 1
ATOM 2418 O O . PHE A 1 306 ? -11.961 7.528 13.531 1.00 91.12 306 PHE A O 1
ATOM 2425 N N . PRO A 1 307 ? -11.005 9.224 12.392 1.00 89.69 307 PRO A N 1
ATOM 2426 C CA . PRO A 1 307 ? -11.081 10.193 13.488 1.00 89.69 307 PRO A CA 1
ATOM 2427 C C . PRO A 1 307 ? -12.492 10.425 14.033 1.00 89.69 307 PRO A C 1
ATOM 2429 O O . PRO A 1 307 ? -12.643 10.584 15.250 1.00 89.69 307 PRO A O 1
ATOM 2432 N N . ASP A 1 308 ? -13.513 10.403 13.177 1.00 88.25 308 ASP A N 1
ATOM 2433 C CA . ASP A 1 308 ? -14.910 10.626 13.580 1.00 88.25 308 ASP A CA 1
ATOM 2434 C C . ASP A 1 308 ? -15.509 9.417 14.297 1.00 88.25 308 ASP A C 1
ATOM 2436 O O . ASP A 1 308 ? -16.376 9.555 15.158 1.00 88.25 308 ASP A O 1
ATOM 2440 N N . LEU A 1 309 ? -15.001 8.226 13.981 1.00 88.88 309 LEU A N 1
ATOM 2441 C CA . LEU A 1 309 ? -15.425 6.968 14.591 1.00 88.88 309 LEU A CA 1
ATOM 2442 C C . LEU A 1 309 ? -14.638 6.641 15.861 1.00 88.88 309 LEU A C 1
ATOM 2444 O O . LEU A 1 309 ? -14.978 5.687 16.553 1.00 88.88 309 LEU A O 1
ATOM 2448 N N . LYS A 1 310 ? -13.572 7.402 16.150 1.00 91.31 310 LYS A N 1
ATOM 2449 C CA . LYS A 1 310 ? -12.609 7.109 17.223 1.00 91.31 310 LYS A CA 1
ATOM 2450 C C . LYS A 1 310 ? -12.077 5.676 17.138 1.00 91.31 310 LYS A C 1
ATOM 2452 O O . LYS A 1 310 ? -11.901 5.006 18.153 1.00 91.31 310 LYS A O 1
ATOM 2457 N N . GLN A 1 311 ? -11.800 5.226 15.915 1.00 91.88 311 GLN A N 1
ATOM 2458 C CA . GLN A 1 311 ? -11.255 3.901 15.644 1.00 91.88 311 GLN A CA 1
ATOM 2459 C C . GLN A 1 311 ? -9.857 4.010 15.040 1.00 91.88 311 GLN A C 1
ATOM 2461 O O . GLN A 1 311 ? -9.628 4.810 14.132 1.00 91.88 311 GLN A O 1
ATOM 2466 N N . ALA A 1 312 ? -8.929 3.205 15.544 1.00 93.31 312 ALA A N 1
ATOM 2467 C CA . ALA A 1 312 ? -7.560 3.115 15.066 1.00 93.31 312 ALA A CA 1
ATOM 2468 C C . ALA A 1 312 ? -7.200 1.666 14.725 1.00 93.31 312 ALA A C 1
ATOM 2470 O O . ALA A 1 312 ? -7.682 0.713 15.341 1.00 93.31 312 ALA A O 1
ATOM 2471 N N . ILE A 1 313 ? -6.336 1.503 13.733 1.00 93.88 313 ILE A N 1
ATOM 2472 C CA . ILE A 1 313 ? -5.835 0.224 13.247 1.00 93.88 313 ILE A CA 1
ATOM 2473 C C . ILE A 1 313 ? -4.324 0.286 13.382 1.00 93.88 313 ILE A C 1
ATOM 2475 O O . ILE A 1 313 ? -3.653 1.069 12.707 1.00 93.88 313 ILE A O 1
ATOM 2479 N N . GLN A 1 314 ? -3.799 -0.518 14.294 1.00 93.69 314 GLN A N 1
ATOM 2480 C CA . GLN A 1 314 ? -2.365 -0.678 14.463 1.00 93.69 314 GLN A CA 1
ATOM 2481 C C . GLN A 1 314 ? -1.865 -1.741 13.487 1.00 93.69 314 GLN A C 1
ATOM 2483 O O . GLN A 1 314 ? -2.602 -2.662 13.148 1.00 93.69 314 GLN A O 1
ATOM 2488 N N . PHE A 1 315 ? -0.615 -1.619 13.046 1.00 93.06 315 PHE A N 1
ATOM 2489 C CA . PHE A 1 315 ? 0.043 -2.605 12.190 1.00 93.06 315 PHE A CA 1
ATOM 2490 C C . PHE A 1 315 ? 1.054 -3.404 13.027 1.00 93.06 315 PHE A C 1
ATOM 2492 O O . PHE A 1 315 ? 2.154 -2.897 13.269 1.00 93.06 315 PHE A O 1
ATOM 2499 N N . PRO A 1 316 ? 0.698 -4.606 13.521 1.00 91.06 316 PRO A N 1
ATOM 2500 C CA . PRO A 1 316 ? 1.598 -5.407 14.342 1.00 91.06 316 PRO A CA 1
ATOM 2501 C C . PRO A 1 316 ? 2.866 -5.822 13.577 1.00 91.06 316 PRO A C 1
ATOM 2503 O O . PRO A 1 316 ? 2.801 -6.040 12.360 1.00 91.06 316 PRO A O 1
ATOM 2506 N N . PRO A 1 317 ? 4.009 -5.985 14.267 1.00 90.06 317 PRO A N 1
ATOM 2507 C CA . PRO A 1 317 ? 5.194 -6.621 13.696 1.00 90.06 317 PRO A CA 1
ATOM 2508 C C . PRO A 1 317 ? 4.875 -8.006 13.120 1.00 90.06 317 PRO A C 1
ATOM 2510 O O . PRO A 1 317 ? 3.925 -8.663 13.544 1.00 90.06 317 PRO A O 1
ATOM 2513 N N . GLY A 1 318 ? 5.650 -8.443 12.126 1.00 91.50 318 GLY A N 1
ATOM 2514 C CA . GLY A 1 318 ? 5.507 -9.786 11.553 1.00 91.50 318 GLY A CA 1
ATOM 2515 C C . GLY A 1 318 ? 4.188 -10.043 10.809 1.00 91.50 318 GLY A C 1
ATOM 2516 O O . GLY A 1 318 ? 3.877 -11.197 10.504 1.00 91.50 318 GLY A O 1
ATOM 2517 N N . THR A 1 319 ? 3.407 -8.998 10.507 1.00 94.25 319 THR A N 1
ATOM 2518 C CA . THR A 1 319 ? 2.121 -9.127 9.812 1.00 94.25 319 THR A CA 1
ATOM 2519 C C . THR A 1 319 ? 2.024 -8.246 8.575 1.00 94.25 319 THR A C 1
ATOM 2521 O O . THR A 1 319 ? 2.567 -7.144 8.527 1.00 94.25 319 THR A O 1
ATOM 2524 N N . ILE A 1 320 ? 1.285 -8.732 7.581 1.00 95.94 320 ILE A N 1
ATOM 2525 C CA . ILE A 1 320 ? 0.784 -7.947 6.453 1.00 95.94 320 ILE A CA 1
ATOM 2526 C C . ILE A 1 320 ? -0.663 -7.579 6.757 1.00 95.94 320 ILE A C 1
ATOM 2528 O O . ILE A 1 320 ? -1.475 -8.453 7.054 1.00 95.94 320 ILE A O 1
ATOM 2532 N N . CYS A 1 321 ? -0.996 -6.295 6.671 1.00 96.44 321 CYS A N 1
ATOM 2533 C CA . CYS A 1 321 ? -2.360 -5.821 6.879 1.00 96.44 321 CYS A CA 1
ATOM 2534 C C . CYS A 1 321 ? -3.060 -5.631 5.534 1.00 96.44 321 CYS A C 1
ATOM 2536 O O . CYS A 1 321 ? -2.549 -4.915 4.672 1.00 96.44 321 CYS A O 1
ATOM 2538 N N . LEU A 1 322 ? -4.228 -6.253 5.376 1.00 96.94 322 LEU A N 1
ATOM 2539 C CA . LEU A 1 322 ? -5.161 -6.039 4.275 1.00 96.94 322 LEU A CA 1
ATOM 2540 C C . LEU A 1 322 ? -6.393 -5.311 4.800 1.00 96.94 322 LEU A C 1
ATOM 2542 O O . LEU A 1 322 ? -6.931 -5.664 5.850 1.00 96.94 322 LEU A O 1
ATOM 2546 N N . MET A 1 323 ? -6.861 -4.309 4.065 1.00 95.69 323 MET A N 1
ATOM 2547 C CA . MET A 1 323 ? -7.992 -3.483 4.468 1.00 95.69 323 MET A CA 1
ATOM 2548 C C . MET A 1 323 ? -8.889 -3.182 3.280 1.00 95.69 323 MET A C 1
ATOM 2550 O O . MET A 1 323 ? -8.409 -2.841 2.206 1.00 95.69 323 MET A O 1
ATOM 2554 N N . VAL A 1 324 ? -10.201 -3.243 3.482 1.00 95.44 324 VAL A N 1
ATOM 2555 C CA . VAL A 1 324 ? -11.191 -2.727 2.534 1.00 95.44 324 VAL A CA 1
ATOM 2556 C C . VAL A 1 324 ? -12.071 -1.747 3.267 1.00 95.44 324 VAL A C 1
ATOM 2558 O O . VAL A 1 324 ? -12.546 -2.062 4.356 1.00 95.44 324 VAL A O 1
ATOM 2561 N N . PHE A 1 325 ? -12.262 -0.553 2.715 1.00 93.69 325 PHE A N 1
ATOM 2562 C CA . PHE A 1 325 ? -12.936 0.523 3.430 1.00 93.69 325 PHE A CA 1
ATOM 2563 C C . PHE A 1 325 ? -13.612 1.544 2.514 1.00 93.69 325 PHE A C 1
ATOM 2565 O O . PHE A 1 325 ? -13.295 1.681 1.331 1.00 93.69 325 PHE A O 1
ATOM 2572 N N . ARG A 1 326 ? -14.567 2.278 3.088 1.00 90.75 326 ARG A N 1
ATOM 2573 C CA . ARG A 1 326 ? -15.338 3.335 2.420 1.00 90.75 326 ARG A CA 1
ATOM 2574 C C . ARG A 1 326 ? -14.581 4.663 2.410 1.00 90.75 326 ARG A C 1
ATOM 2576 O O . ARG A 1 326 ? -14.957 5.606 3.102 1.00 90.75 326 ARG A O 1
ATOM 2583 N N . ALA A 1 327 ? -13.517 4.735 1.613 1.00 87.94 327 ALA A N 1
ATOM 2584 C CA . ALA A 1 327 ? -12.648 5.914 1.544 1.00 87.94 327 ALA A CA 1
ATOM 2585 C C . ALA A 1 327 ? -13.367 7.204 1.115 1.00 87.94 327 ALA A C 1
ATOM 2587 O O . ALA A 1 327 ? -12.889 8.283 1.435 1.00 87.94 327 ALA A O 1
ATOM 2588 N N . GLN A 1 328 ? -14.483 7.095 0.388 1.00 83.38 328 GLN A N 1
ATOM 2589 C CA . GLN A 1 328 ? -15.255 8.242 -0.108 1.00 83.38 328 GLN A CA 1
ATOM 2590 C C . GLN A 1 328 ? -16.374 8.689 0.850 1.00 83.38 328 GLN A C 1
ATOM 2592 O O . GLN A 1 328 ? -17.038 9.679 0.581 1.00 83.38 328 GLN A O 1
ATOM 2597 N N . GLU A 1 329 ? -16.621 7.945 1.934 1.00 84.88 329 GLU A N 1
ATOM 2598 C CA . GLU A 1 329 ? -17.725 8.233 2.865 1.00 84.88 329 GLU A CA 1
ATOM 2599 C C . GLU A 1 329 ? -17.240 8.572 4.280 1.00 84.88 329 GLU A C 1
ATOM 2601 O O . GLU A 1 329 ? -17.981 9.186 5.044 1.00 84.88 329 GLU A O 1
ATOM 2606 N N . TYR A 1 330 ? -16.029 8.151 4.657 1.00 85.94 330 TYR A N 1
ATOM 2607 C CA . TYR A 1 330 ? -15.510 8.334 6.011 1.00 85.94 330 TYR A CA 1
ATOM 2608 C C . TYR A 1 330 ? -14.134 8.983 5.984 1.00 85.94 330 TYR A C 1
ATOM 2610 O O . TYR A 1 330 ? -13.217 8.505 5.303 1.00 85.94 330 TYR A O 1
ATOM 2618 N N . ALA A 1 331 ? -13.981 10.027 6.802 1.00 86.56 331 ALA A N 1
ATOM 2619 C CA . ALA A 1 331 ? -12.693 10.642 7.048 1.00 86.56 331 ALA A CA 1
ATOM 2620 C C . ALA A 1 331 ? -11.713 9.599 7.590 1.00 86.56 331 ALA A C 1
ATOM 2622 O O . ALA A 1 331 ? -12.040 8.811 8.483 1.00 86.56 331 ALA A O 1
ATOM 2623 N N . HIS A 1 332 ? -10.512 9.589 7.025 1.00 89.38 332 HIS A N 1
ATOM 2624 C CA . HIS A 1 332 ? -9.458 8.659 7.390 1.00 89.38 332 HIS A CA 1
ATOM 2625 C C . HIS A 1 332 ? -8.080 9.263 7.116 1.00 89.38 332 HIS A C 1
ATOM 2627 O O . HIS A 1 332 ? -7.951 10.245 6.381 1.00 89.38 332 HIS A O 1
ATOM 2633 N N . GLY A 1 333 ? -7.054 8.678 7.723 1.00 88.56 333 GLY A N 1
ATOM 2634 C CA . GLY A 1 333 ? -5.662 9.069 7.534 1.00 88.56 333 GLY A CA 1
ATOM 2635 C C . GLY A 1 333 ? -4.722 8.152 8.304 1.00 88.56 333 GLY A C 1
ATOM 2636 O O . GLY A 1 333 ? -5.161 7.220 8.978 1.00 88.56 333 GLY A O 1
ATOM 2637 N N . THR A 1 334 ? -3.426 8.425 8.218 1.00 89.31 334 THR A N 1
ATOM 2638 C CA . THR A 1 334 ? -2.394 7.664 8.927 1.00 89.31 334 THR A CA 1
ATOM 2639 C C . THR A 1 334 ? -1.603 8.599 9.824 1.00 89.31 334 THR A C 1
ATOM 2641 O O . THR A 1 334 ? -1.253 9.700 9.409 1.00 89.31 334 THR A O 1
ATOM 2644 N N . LEU A 1 335 ? -1.324 8.176 11.055 1.00 90.19 335 LEU A N 1
ATOM 2645 C CA . LEU A 1 335 ? -0.432 8.927 11.937 1.00 90.19 335 LEU A CA 1
ATOM 2646 C C . LEU A 1 335 ? 1.024 8.828 11.466 1.00 90.19 335 LEU A C 1
ATOM 2648 O O . LEU A 1 335 ? 1.396 7.934 10.701 1.00 90.19 335 LEU A O 1
ATOM 2652 N N . HIS A 1 336 ? 1.870 9.718 11.978 1.00 88.69 336 HIS A N 1
ATOM 2653 C CA . HIS A 1 336 ? 3.311 9.611 11.794 1.00 88.69 336 HIS A CA 1
ATOM 2654 C C . HIS A 1 336 ? 3.846 8.313 12.431 1.00 88.69 336 HIS A C 1
ATOM 2656 O O . HIS A 1 336 ? 3.459 7.944 13.544 1.00 88.69 336 HIS A O 1
ATOM 2662 N N . ALA A 1 337 ? 4.722 7.605 11.716 1.00 91.12 337 ALA A N 1
ATOM 2663 C CA . ALA A 1 337 ? 5.359 6.375 12.185 1.00 91.12 337 ALA A CA 1
ATOM 2664 C C . ALA A 1 337 ? 6.784 6.654 12.670 1.00 91.12 337 ALA A C 1
ATOM 2666 O O . ALA A 1 337 ? 7.467 7.521 12.130 1.00 91.12 337 ALA A O 1
ATOM 2667 N N . THR A 1 338 ? 7.254 5.884 13.647 1.00 92.00 338 THR A N 1
ATOM 2668 C CA . THR A 1 338 ? 8.651 5.919 14.084 1.00 92.00 338 THR A CA 1
ATOM 2669 C C . THR A 1 338 ? 9.371 4.715 13.497 1.00 92.00 338 THR A C 1
ATOM 2671 O O . THR A 1 338 ? 9.121 3.572 13.879 1.00 92.00 338 THR A O 1
ATOM 2674 N N . GLU A 1 339 ? 10.247 4.973 12.535 1.00 92.62 339 GLU A N 1
ATOM 2675 C CA . GLU A 1 339 ? 11.000 3.951 11.814 1.00 92.62 339 GLU A CA 1
ATOM 2676 C C . GLU A 1 339 ? 12.413 3.814 12.383 1.00 92.62 339 GLU A C 1
ATOM 2678 O O . GLU A 1 339 ? 13.126 4.810 12.510 1.00 92.62 339 GLU A O 1
ATOM 2683 N N . PHE A 1 340 ? 12.830 2.586 12.697 1.00 93.94 340 PHE A N 1
ATOM 2684 C CA . PHE A 1 340 ? 14.155 2.306 13.250 1.00 93.94 340 PHE A CA 1
ATOM 2685 C C . PHE A 1 340 ? 15.082 1.734 12.180 1.00 93.94 340 PHE A C 1
ATOM 2687 O O . PHE A 1 340 ? 14.721 0.785 11.482 1.00 93.94 340 PHE A O 1
ATOM 2694 N N . GLU A 1 341 ? 16.290 2.291 12.085 1.00 93.00 341 GLU A N 1
ATOM 2695 C CA . GLU A 1 341 ? 17.321 1.853 11.139 1.00 93.00 341 GLU A CA 1
ATOM 2696 C C . GLU A 1 341 ? 16.779 1.762 9.695 1.00 93.00 341 GLU A C 1
ATOM 2698 O O . GLU A 1 341 ? 16.231 2.731 9.157 1.00 93.00 341 GLU A O 1
ATOM 2703 N N . ASP A 1 342 ? 16.917 0.591 9.071 1.00 92.75 342 ASP A N 1
ATOM 2704 C CA . ASP A 1 342 ? 16.464 0.300 7.713 1.00 92.75 342 ASP A CA 1
ATOM 2705 C C . ASP A 1 342 ? 14.982 -0.114 7.643 1.00 92.75 342 ASP A C 1
ATOM 2707 O O . ASP A 1 342 ? 14.470 -0.440 6.576 1.00 92.75 342 ASP A O 1
ATOM 2711 N N . SER A 1 343 ? 14.258 -0.106 8.762 1.00 95.25 343 SER A N 1
ATOM 2712 C CA . SER A 1 343 ? 12.863 -0.547 8.815 1.00 95.25 343 SER A CA 1
ATOM 2713 C C . SER A 1 343 ? 11.919 0.491 8.217 1.00 95.25 343 SER A C 1
ATOM 2715 O O . SER A 1 343 ? 12.014 1.682 8.497 1.00 95.25 343 SER A O 1
ATOM 2717 N N . THR A 1 344 ? 10.955 0.040 7.423 1.00 94.31 344 THR A N 1
ATOM 2718 C CA . THR A 1 344 ? 9.820 0.841 6.944 1.00 94.31 344 THR A CA 1
ATOM 2719 C C . THR A 1 344 ? 8.616 -0.067 6.667 1.00 94.31 344 THR A C 1
ATOM 2721 O O . THR A 1 344 ? 8.633 -1.265 6.971 1.00 94.31 344 THR A O 1
ATOM 2724 N N . ARG A 1 345 ? 7.542 0.487 6.103 1.00 94.06 345 ARG A N 1
ATOM 2725 C CA . ARG A 1 345 ? 6.396 -0.270 5.596 1.00 94.06 345 ARG A CA 1
ATOM 2726 C C . ARG A 1 345 ? 6.084 0.182 4.173 1.00 94.06 345 ARG A C 1
ATOM 2728 O O . ARG A 1 345 ? 5.857 1.368 3.953 1.00 94.06 345 ARG A O 1
ATOM 2735 N N . LEU A 1 346 ? 5.997 -0.756 3.235 1.00 94.69 346 LEU A N 1
ATOM 2736 C CA . LEU A 1 346 ? 5.368 -0.503 1.944 1.00 94.69 346 LEU A CA 1
ATOM 2737 C C . LEU A 1 346 ? 3.861 -0.358 2.166 1.00 94.69 346 LEU A C 1
ATOM 2739 O O . LEU A 1 346 ? 3.227 -1.270 2.700 1.00 94.69 346 LEU A O 1
ATOM 2743 N N . LYS A 1 347 ? 3.294 0.775 1.753 1.00 93.69 347 LYS A N 1
ATOM 2744 C CA . LYS A 1 347 ? 1.867 1.071 1.878 1.00 93.69 347 LYS A CA 1
ATOM 2745 C C . LYS A 1 347 ? 1.288 1.379 0.502 1.00 93.69 347 LYS A C 1
ATOM 2747 O O . LYS A 1 347 ? 1.769 2.267 -0.194 1.00 93.69 347 LYS A O 1
ATOM 2752 N N . LEU A 1 348 ? 0.249 0.654 0.104 1.00 93.06 348 LEU A N 1
ATOM 2753 C CA . LEU A 1 348 ? -0.405 0.828 -1.195 1.00 93.06 348 LEU A CA 1
ATOM 2754 C C . LEU A 1 348 ? -1.923 0.837 -1.048 1.00 93.06 348 LEU A C 1
ATOM 2756 O O . LEU A 1 348 ? -2.467 0.137 -0.193 1.00 93.06 348 LEU A O 1
ATOM 2760 N N . CYS A 1 349 ? -2.602 1.640 -1.864 1.00 93.75 349 CYS A N 1
ATOM 2761 C CA . CYS A 1 349 ? -4.057 1.739 -1.859 1.00 93.75 349 CYS A CA 1
ATOM 2762 C C . CYS A 1 349 ? -4.610 1.720 -3.285 1.00 93.75 349 CYS A C 1
ATOM 2764 O O . CYS A 1 349 ? -4.234 2.534 -4.120 1.00 93.75 349 CYS A O 1
ATOM 2766 N N . ILE A 1 350 ? -5.535 0.808 -3.567 1.00 93.75 350 ILE A N 1
ATOM 2767 C CA . ILE A 1 350 ? -6.384 0.849 -4.752 1.00 93.75 350 ILE A CA 1
ATOM 2768 C C . ILE A 1 350 ? -7.630 1.640 -4.375 1.00 93.75 350 ILE A C 1
ATOM 2770 O O . ILE A 1 350 ? -8.508 1.139 -3.671 1.00 93.75 350 ILE A O 1
ATOM 2774 N N . GLN A 1 351 ? -7.717 2.866 -4.874 1.00 88.56 351 GLN A N 1
ATOM 2775 C CA . GLN A 1 351 ? -8.882 3.728 -4.723 1.00 88.56 351 GLN A CA 1
ATOM 2776 C C . GLN A 1 351 ? -9.350 4.173 -6.105 1.00 88.56 351 GLN A C 1
ATOM 2778 O O . GLN A 1 351 ? -8.535 4.536 -6.950 1.00 88.56 351 GLN A O 1
ATOM 2783 N N . ALA A 1 352 ? -10.653 4.133 -6.374 1.00 81.19 352 ALA A N 1
ATOM 2784 C CA . ALA A 1 352 ? -11.164 4.671 -7.629 1.00 81.19 352 ALA A CA 1
ATOM 2785 C C . ALA A 1 352 ? -11.095 6.215 -7.620 1.00 81.19 352 ALA A C 1
ATOM 2787 O O . ALA A 1 352 ? -11.396 6.812 -6.580 1.00 81.19 352 ALA A O 1
ATOM 2788 N N . PRO A 1 353 ? -10.741 6.862 -8.749 1.00 73.56 353 PRO A N 1
ATOM 2789 C CA . PRO A 1 353 ? -10.875 8.308 -8.9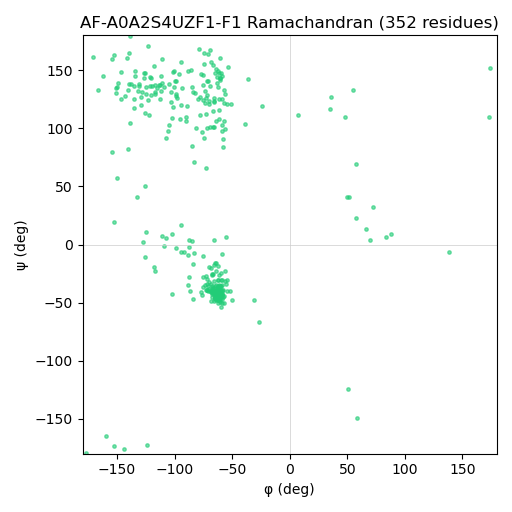02 1.00 73.56 353 PRO A CA 1
ATOM 2790 C C . PRO A 1 353 ? -12.344 8.740 -8.768 1.00 73.56 353 PRO A C 1
ATOM 2792 O O . PRO A 1 353 ? -13.243 7.913 -8.928 1.00 73.56 353 PRO A O 1
ATOM 2795 N N . ILE A 1 354 ? -12.575 10.025 -8.495 1.00 64.62 354 ILE A N 1
ATOM 2796 C CA . ILE A 1 354 ? -13.913 10.636 -8.385 1.00 64.62 354 ILE A CA 1
ATOM 2797 C C . ILE A 1 354 ? -14.154 11.574 -9.565 1.00 64.62 354 ILE A C 1
ATOM 2799 O O . ILE A 1 354 ? -13.214 12.329 -9.916 1.00 64.62 354 ILE A O 1
#

Solvent-accessible surface area (backbone atoms only — not comparable to full-atom values): 20790 Å² total; per-residue (Å²): 135,82,88,86,90,89,86,88,89,87,86,88,88,84,84,91,90,86,91,85,92,82,82,93,78,84,79,80,82,75,58,79,66,59,60,53,51,52,48,50,54,48,51,54,51,49,52,51,50,50,52,52,50,52,53,51,50,52,52,50,50,53,50,50,53,57,47,52,63,47,55,66,70,73,70,79,90,77,92,75,98,65,90,77,76,77,82,69,83,87,69,93,69,82,80,50,73,67,56,48,51,49,54,48,52,52,44,75,76,67,32,53,74,46,78,62,57,68,47,76,44,67,40,79,91,76,73,38,80,43,32,42,39,38,50,45,47,63,94,74,49,52,69,68,60,44,53,51,50,47,49,41,33,41,51,61,43,60,48,55,72,38,38,56,79,65,88,54,93,84,80,70,95,44,78,31,52,40,26,22,41,40,66,86,67,47,33,47,38,71,37,77,95,32,48,24,61,69,49,35,69,77,35,47,70,61,48,51,55,50,54,64,50,16,40,57,46,35,45,51,53,52,51,53,39,32,72,74,39,44,73,47,38,53,51,25,52,54,50,40,44,60,36,21,77,73,70,49,66,34,46,24,44,44,57,57,89,49,62,55,74,87,65,80,67,67,90,82,55,92,69,79,76,61,44,24,38,38,42,38,37,41,15,28,70,89,68,19,44,72,39,42,49,96,78,66,41,41,60,46,74,39,30,41,33,28,72,91,75,34,36,32,36,52,71,61,83,50,33,34,40,39,36,40,30,41,68,84,81,46,60,34,29,33,48,74,59,50,60,45,90,55,25,43,63,52,51,36,18,53,48,67,77,134

Foldseek 3Di:
DDDDDDDDDDDDDDDDDDDDDDDDDDDPDDDPVVVVVVVVVVVVVVVVVVVVVVVVVVVVVVVVVVVVVVVVVVPDDDDDDDDDPPPPPDDDDFDDPVRLVVVQVCLVVFFDEDDDAWDWDADPVVRDTFKIKGKDFLVPDDPVLNVLVQLLLQLLLLLVLFFDPPPPPDDDPASQQQKWAALQLQFIDRHPVGTPVVSCVVCVVSVVVSRVSRNSNSVSVLVVCCVVPVVLSVVLSVLQNVVSVVVDIDTFDDQAGDKQDPPPDPPPDPDPFRKKKKKKFKAFQVRSGGDAVVNVADKAAFWKDQVVNSYTYDRDGSIMMIMIRDSNPTIIHTRDMDGDDRIDMRMTMSHHDD